Protein AF-A0A7J5Y3P5-F1 (afdb_monomer_lite)

Radius of gyration: 41.93 Å; chains: 1; bounding box: 99×68×99 Å

Secondary structure (DSSP, 8-state):
---------TT--TTS--EEEEEEE--S-STT-EEEEPPPBPS-SS------------TT-HHHHHIIIII-EEEEEEETTTTEEEEEEEE--GGGGT-SEEEEEEEEEETTEEEEEEEEEEEE-SS-TTSS------------PPP------------PPPP-----------------PPP------HHHHHHHHHHHHHHHHHHHHTT-PPPHHHHHHHHHHHHHHHHHHHHHHHHHHHHHTT---------PPP-

Sequence (259 aa):
MIPYSSSLPPGVLASDMDASVKFEFPFPSAEEAQRDKTGTVKSTSSPEFKETFKLNINRTHRGFKRVVQSKGIKFEIGLFKTDKVIGTAHLKLETLENHCDLREIIEVMDGRKATGGKLEVRVKIREPLSGVDLQPVTEKWLVLDPVSSLSPPERQKERAPSPRSKPRHEASSRSSQPNNSPPHYKLHSFSILSYDRERLERKIGEYRKAQRDPPADLVHQHKELTHRLQWQKAQLERGSSSLLTAGIPEKETHRMRGE

Organism: Dissostichus mawsoni (NCBI:txid36200)

InterPro domains:
  IPR000008 C2 domain [PF00168] (9-103)
  IPR000008 C2 domain [PS50004] (1-106)
  IPR035892 C2 domain superfamily [G3DSA:2.60.40.150] (6-126)
  IPR035892 C2 domain superfamily [SSF49562] (13-113)
  IPR039725 Coiled-coil and C2 domain-containing protein 1 [PTHR13076] (7-245)

Structure (mmCIF, N/CA/C/O backbone):
data_AF-A0A7J5Y3P5-F1
#
_entry.id   AF-A0A7J5Y3P5-F1
#
loop_
_atom_site.group_PDB
_atom_site.id
_atom_site.type_symbol
_atom_site.label_atom_id
_atom_site.label_alt_id
_atom_site.label_comp_id
_atom_site.label_asym_id
_atom_site.label_entity_id
_atom_site.label_seq_id
_atom_site.pdbx_PDB_ins_code
_atom_site.Cartn_x
_atom_site.Cartn_y
_atom_site.Cartn_z
_atom_site.occupancy
_atom_site.B_iso_or_equiv
_atom_site.auth_seq_id
_atom_site.auth_comp_id
_atom_site.auth_asym_id
_atom_site.auth_atom_id
_atom_site.pdbx_PDB_model_num
ATOM 1 N N . MET A 1 1 ? -22.759 -22.383 -28.014 1.00 36.41 1 MET A N 1
ATOM 2 C CA . MET A 1 1 ? -21.600 -21.956 -27.201 1.00 36.41 1 MET A CA 1
ATOM 3 C C . MET A 1 1 ? -20.511 -21.512 -28.157 1.00 36.41 1 MET A C 1
ATOM 5 O O . MET A 1 1 ? -20.003 -22.350 -28.886 1.00 36.41 1 MET A O 1
ATOM 9 N N . ILE A 1 2 ? -20.227 -20.213 -28.225 1.00 33.94 2 ILE A N 1
ATOM 10 C CA . ILE A 1 2 ? -19.125 -19.673 -29.030 1.00 33.94 2 ILE A CA 1
ATOM 11 C C . ILE A 1 2 ? -17.946 -19.494 -28.065 1.00 33.94 2 ILE A C 1
ATOM 13 O O . ILE A 1 2 ? -18.109 -18.764 -27.085 1.00 33.94 2 ILE A O 1
ATOM 17 N N . PRO A 1 3 ? -16.802 -20.172 -28.256 1.00 45.94 3 PRO A N 1
ATOM 18 C CA . PRO A 1 3 ? -15.629 -19.904 -27.442 1.00 45.94 3 PRO A CA 1
ATOM 19 C C . PRO A 1 3 ? -15.084 -18.524 -27.825 1.00 45.94 3 PRO A C 1
ATOM 21 O O . PRO A 1 3 ? -14.782 -18.267 -28.988 1.00 45.94 3 PRO A O 1
ATOM 24 N N . TYR A 1 4 ? -14.987 -17.627 -26.844 1.00 38.47 4 TYR A N 1
ATOM 25 C CA . TYR A 1 4 ? -14.282 -16.356 -26.979 1.00 38.47 4 TYR A CA 1
ATOM 26 C C . TYR A 1 4 ? -12.803 -16.647 -27.256 1.00 38.47 4 TYR A C 1
ATOM 28 O O . TYR A 1 4 ? -12.026 -16.905 -26.340 1.00 38.47 4 TYR A O 1
ATOM 36 N N . SER A 1 5 ? -12.407 -16.630 -28.527 1.00 47.34 5 SER A N 1
ATOM 37 C CA . SER A 1 5 ? -11.006 -16.553 -28.917 1.00 47.34 5 SER A CA 1
ATOM 38 C C . SER A 1 5 ? -10.528 -15.124 -28.665 1.00 47.34 5 SER A C 1
ATOM 40 O O . SER A 1 5 ? -10.823 -14.221 -29.450 1.00 47.34 5 SER A O 1
ATOM 42 N N . SER A 1 6 ? -9.808 -14.900 -27.567 1.00 45.91 6 SER A N 1
ATOM 43 C CA . SER A 1 6 ? -8.949 -13.728 -27.432 1.00 45.91 6 SER A CA 1
ATOM 44 C C . SER A 1 6 ? -7.868 -13.831 -28.509 1.00 45.91 6 SER A C 1
ATOM 46 O O . SER A 1 6 ? -6.930 -14.619 -28.413 1.00 45.91 6 SER A O 1
ATOM 48 N N . SER A 1 7 ? -8.045 -13.093 -29.602 1.00 42.62 7 SER A N 1
ATOM 49 C CA . SER A 1 7 ? -7.078 -13.044 -30.694 1.00 42.62 7 SER A CA 1
ATOM 50 C C . SER A 1 7 ? -5.770 -12.444 -30.179 1.00 42.62 7 SER A C 1
ATOM 52 O O . SER A 1 7 ? -5.696 -11.246 -29.897 1.00 42.62 7 SER A O 1
ATOM 54 N N . LEU A 1 8 ? -4.755 -13.294 -30.036 1.00 45.06 8 LEU A N 1
ATOM 55 C CA . LEU A 1 8 ? -3.371 -12.898 -29.800 1.00 45.06 8 LEU A CA 1
ATOM 56 C C . LEU A 1 8 ? -2.887 -12.004 -30.962 1.00 45.06 8 LEU A C 1
ATOM 58 O O . LEU A 1 8 ? -3.216 -12.292 -32.117 1.00 45.06 8 LEU A O 1
ATOM 62 N N . PRO A 1 9 ? -2.106 -10.941 -30.696 1.00 47.06 9 PRO A N 1
ATOM 63 C CA . PRO A 1 9 ? -1.474 -10.149 -31.747 1.00 47.06 9 PRO A CA 1
ATOM 64 C C . PRO A 1 9 ? -0.574 -11.030 -32.634 1.00 47.06 9 PRO A C 1
ATOM 66 O O . PRO A 1 9 ? 0.084 -11.936 -32.109 1.00 47.06 9 PRO A O 1
ATOM 69 N N . PRO A 1 10 ? -0.490 -10.776 -33.955 1.00 40.41 10 PRO A N 1
ATOM 70 C CA . PRO A 1 10 ? 0.384 -11.536 -34.846 1.00 40.41 10 PRO A CA 1
ATOM 71 C C . PRO A 1 10 ? 1.842 -11.447 -34.372 1.00 40.41 10 PRO A C 1
ATOM 73 O O . PRO A 1 10 ? 2.420 -10.363 -34.351 1.00 40.41 10 PRO A O 1
ATOM 76 N N . GLY A 1 11 ? 2.424 -12.583 -33.976 1.00 50.72 11 GLY A N 1
ATOM 77 C CA . GLY A 1 11 ? 3.824 -12.685 -33.541 1.00 50.72 11 GLY A CA 1
ATOM 78 C C . GLY A 1 11 ? 4.056 -12.956 -32.051 1.00 50.72 11 GLY A C 1
ATOM 79 O O . GLY A 1 11 ? 5.209 -13.107 -31.666 1.00 50.72 11 GLY A O 1
ATOM 80 N N . VAL A 1 12 ? 3.011 -13.061 -31.220 1.00 47.19 12 VAL A N 1
ATOM 81 C CA . VAL A 1 12 ? 3.144 -13.450 -29.802 1.00 47.19 12 VAL A CA 1
ATOM 82 C C . VAL A 1 12 ? 2.967 -14.962 -29.672 1.00 47.19 12 VAL A C 1
ATOM 84 O O . VAL A 1 12 ? 1.866 -15.484 -29.861 1.00 47.19 12 VAL A O 1
ATOM 87 N N . LEU A 1 13 ? 4.039 -15.691 -29.351 1.00 52.16 13 LEU A N 1
ATOM 88 C CA . LEU A 1 13 ? 3.929 -17.111 -29.016 1.00 52.16 13 LEU A CA 1
ATOM 89 C C . LEU A 1 13 ? 3.235 -17.244 -27.649 1.00 52.16 13 LEU A C 1
ATOM 91 O O . LEU A 1 13 ? 3.470 -16.436 -26.755 1.00 52.16 13 LEU A O 1
ATOM 95 N N . ALA A 1 14 ? 2.472 -18.320 -27.405 1.00 50.34 14 ALA A N 1
ATOM 96 C CA . ALA A 1 14 ? 1.904 -18.642 -26.072 1.00 50.34 14 ALA A CA 1
ATOM 97 C C . ALA A 1 14 ? 2.964 -18.727 -24.945 1.00 50.34 14 ALA A C 1
ATOM 99 O O . ALA A 1 14 ? 2.664 -18.795 -23.753 1.00 50.34 14 ALA A O 1
ATOM 100 N N . SER A 1 15 ? 4.221 -18.750 -25.373 1.00 51.47 15 SER A N 1
ATOM 101 C CA . SER A 1 15 ? 5.456 -18.882 -24.633 1.00 51.47 15 SER A CA 1
ATOM 102 C C . SER A 1 15 ? 6.122 -17.527 -24.307 1.00 51.47 15 SER A C 1
ATOM 104 O O . SER A 1 15 ? 7.041 -17.506 -23.494 1.00 51.47 15 SER A O 1
ATOM 106 N N . ASP A 1 16 ? 5.658 -16.427 -24.915 1.00 56.47 16 ASP A N 1
ATOM 107 C CA . ASP A 1 16 ? 6.082 -15.036 -24.661 1.00 56.47 16 ASP A CA 1
ATOM 108 C C . ASP A 1 16 ? 5.222 -14.351 -23.588 1.00 56.47 16 ASP A C 1
ATOM 110 O O . ASP A 1 16 ? 5.297 -13.144 -23.389 1.00 56.47 16 ASP A O 1
ATOM 114 N N . MET A 1 17 ? 4.379 -15.117 -22.896 1.00 64.00 17 MET A N 1
ATOM 115 C CA . MET A 1 17 ? 3.451 -14.623 -21.875 1.00 64.00 17 MET A CA 1
ATOM 116 C C . MET A 1 17 ? 3.854 -15.059 -20.461 1.00 64.00 17 MET A C 1
ATOM 118 O O . MET A 1 17 ? 3.025 -15.092 -19.554 1.00 64.00 17 MET A O 1
ATOM 122 N N . ASP A 1 18 ? 5.119 -15.442 -20.283 1.00 80.19 18 ASP A N 1
ATOM 123 C CA . ASP A 1 18 ? 5.677 -15.834 -18.991 1.00 80.19 18 ASP A CA 1
ATOM 124 C C . ASP A 1 18 ? 6.044 -14.577 -18.199 1.00 80.19 18 ASP A C 1
ATOM 126 O O . ASP A 1 18 ? 7.159 -14.063 -18.307 1.00 80.19 18 ASP A O 1
ATOM 130 N N . ALA A 1 19 ? 5.094 -14.067 -17.421 1.00 86.56 19 ALA A N 1
ATOM 131 C CA . ALA A 1 19 ? 5.229 -12.821 -16.685 1.00 86.56 19 ALA A CA 1
ATOM 132 C C . ALA A 1 19 ? 5.785 -13.046 -15.275 1.00 86.56 19 ALA A C 1
ATOM 134 O O . ALA A 1 19 ? 5.461 -14.020 -14.594 1.00 86.56 19 ALA A O 1
ATOM 135 N N . SER A 1 20 ? 6.594 -12.098 -14.815 1.00 90.38 20 SER A N 1
ATOM 136 C CA . SER A 1 20 ? 7.049 -11.998 -13.429 1.00 90.38 20 SER A CA 1
ATOM 137 C C . SER A 1 20 ? 7.124 -10.533 -13.017 1.00 90.38 20 SER A C 1
ATOM 139 O O . SER A 1 20 ? 7.381 -9.666 -13.855 1.00 90.38 20 SER A O 1
ATOM 141 N N . VAL A 1 21 ? 6.904 -10.257 -11.735 1.00 93.38 21 VAL A N 1
ATOM 142 C CA . VAL A 1 21 ? 6.992 -8.907 -11.178 1.00 93.38 21 VAL A CA 1
ATOM 143 C C . VAL A 1 21 ? 8.101 -8.883 -10.144 1.00 93.38 21 VAL A C 1
ATOM 145 O O . VAL A 1 21 ? 8.095 -9.649 -9.186 1.00 93.38 21 VAL A O 1
ATOM 148 N N . LYS A 1 22 ? 9.062 -7.989 -10.333 1.00 94.25 22 LYS A N 1
ATOM 149 C CA . LYS A 1 22 ? 10.071 -7.658 -9.333 1.00 94.25 22 LYS A CA 1
ATOM 150 C C . LYS A 1 22 ? 9.703 -6.326 -8.710 1.00 94.25 22 LYS A C 1
ATOM 152 O O . LYS A 1 22 ? 9.310 -5.417 -9.433 1.00 94.25 22 LYS A O 1
ATOM 157 N N . PHE A 1 23 ? 9.840 -6.185 -7.400 1.00 96.06 23 PHE A N 1
ATOM 158 C CA . PHE A 1 23 ? 9.695 -4.882 -6.760 1.00 96.06 23 PHE A CA 1
ATOM 159 C C . PHE A 1 23 ? 11.025 -4.386 -6.204 1.00 96.06 23 PHE A C 1
ATOM 161 O O . PHE A 1 23 ? 11.943 -5.155 -5.915 1.00 96.06 23 PHE A O 1
ATOM 168 N N . GLU A 1 24 ? 11.101 -3.075 -6.030 1.00 96.31 24 GLU A N 1
ATOM 169 C CA . GLU A 1 24 ? 12.184 -2.383 -5.359 1.00 96.31 24 GLU A CA 1
ATOM 170 C C . GLU A 1 24 ? 11.600 -1.378 -4.366 1.00 96.31 24 GLU A C 1
ATOM 172 O O . GLU A 1 24 ? 10.941 -0.401 -4.735 1.00 96.31 24 GLU A O 1
ATOM 177 N N . PHE A 1 25 ? 11.847 -1.638 -3.084 1.00 96.56 25 PHE A N 1
ATOM 178 C CA . PHE A 1 25 ? 11.450 -0.795 -1.971 1.00 96.56 25 PHE A CA 1
ATOM 179 C C . PHE A 1 25 ? 12.686 -0.064 -1.417 1.00 96.56 25 PHE A C 1
ATOM 181 O O . PHE A 1 25 ? 13.527 -0.696 -0.772 1.00 96.56 25 PHE A O 1
ATOM 188 N N . PRO A 1 26 ? 12.838 1.254 -1.662 1.00 93.62 26 PRO A N 1
ATOM 189 C CA . PRO A 1 26 ? 14.082 1.996 -1.425 1.00 93.62 26 PRO A CA 1
ATOM 190 C C . PRO A 1 26 ? 14.284 2.383 0.053 1.00 93.62 26 PRO A C 1
ATOM 192 O O . PRO A 1 26 ? 14.375 3.565 0.402 1.00 93.62 26 PRO A O 1
ATOM 195 N N . PHE A 1 27 ? 14.320 1.379 0.929 1.00 93.81 27 PHE A N 1
ATOM 196 C CA . PHE A 1 27 ? 14.540 1.496 2.366 1.00 93.81 27 PHE A CA 1
ATOM 197 C C . PHE A 1 27 ? 15.375 0.307 2.886 1.00 93.81 27 PHE A C 1
ATOM 199 O O . PHE A 1 27 ? 15.030 -0.832 2.555 1.00 93.81 27 PHE A O 1
ATOM 206 N N . PRO A 1 28 ? 16.376 0.534 3.770 1.00 88.12 28 PRO A N 1
ATOM 207 C CA . PRO A 1 28 ? 16.691 1.779 4.501 1.00 88.12 28 PRO A CA 1
ATOM 208 C C . PRO A 1 28 ? 17.367 2.891 3.683 1.00 88.12 28 PRO A C 1
ATOM 210 O O . PRO A 1 28 ? 17.219 4.069 4.029 1.00 88.12 28 PRO A O 1
ATOM 213 N N . SER A 1 29 ? 18.016 2.543 2.572 1.00 89.25 29 SER A N 1
ATOM 214 C CA . SER A 1 29 ? 18.608 3.463 1.594 1.00 89.25 29 SER A CA 1
ATOM 215 C C . SER A 1 29 ? 18.275 3.014 0.158 1.00 89.25 29 SER A C 1
ATOM 217 O O . SER A 1 29 ? 17.558 2.034 -0.037 1.00 89.25 29 SER A O 1
ATOM 219 N N . ALA A 1 30 ? 18.736 3.751 -0.859 1.00 86.00 30 ALA A N 1
ATOM 220 C CA . ALA A 1 30 ? 18.566 3.330 -2.257 1.00 86.00 30 ALA A CA 1
ATOM 221 C C . ALA A 1 30 ? 19.516 2.181 -2.645 1.00 86.00 30 ALA A C 1
ATOM 223 O O . ALA A 1 30 ? 19.180 1.377 -3.507 1.00 86.00 30 ALA A O 1
ATOM 224 N N . GLU A 1 31 ? 20.685 2.105 -2.007 1.00 90.00 31 GLU A N 1
ATOM 225 C CA . GLU A 1 31 ? 21.686 1.058 -2.243 1.00 90.00 31 GLU A CA 1
ATOM 226 C C . GLU A 1 31 ? 21.303 -0.238 -1.521 1.00 90.00 31 GLU A C 1
ATOM 228 O O . GLU A 1 31 ? 21.430 -1.326 -2.074 1.00 90.00 31 GLU A O 1
ATOM 233 N N . GLU A 1 32 ? 20.731 -0.110 -0.323 1.00 90.88 32 GLU A N 1
ATOM 234 C CA . GLU A 1 32 ? 20.223 -1.214 0.498 1.00 90.88 32 GLU A CA 1
ATOM 235 C C . GLU A 1 32 ? 18.714 -1.423 0.290 1.00 90.88 32 GLU A C 1
ATOM 237 O O . GLU A 1 32 ? 17.983 -1.782 1.214 1.00 90.88 32 GLU A O 1
ATOM 242 N N . ALA A 1 33 ? 18.215 -1.141 -0.915 1.00 94.19 33 ALA A N 1
ATOM 243 C CA . ALA A 1 33 ? 16.805 -1.308 -1.232 1.00 94.19 33 ALA A CA 1
ATOM 244 C C . ALA A 1 33 ? 16.384 -2.780 -1.095 1.00 94.19 33 ALA A C 1
ATOM 246 O O . ALA A 1 33 ? 17.045 -3.687 -1.605 1.00 94.19 33 ALA A O 1
ATOM 247 N N . GLN A 1 34 ? 15.237 -3.016 -0.460 1.00 95.88 34 GLN A N 1
ATOM 248 C CA . GLN A 1 34 ? 14.643 -4.346 -0.378 1.00 95.88 34 GLN A CA 1
ATOM 249 C C . GLN A 1 34 ? 14.038 -4.711 -1.730 1.00 95.88 34 GLN A C 1
ATOM 251 O O . GLN A 1 34 ? 13.206 -3.976 -2.269 1.00 95.88 34 GLN A O 1
ATOM 256 N N . ARG A 1 35 ? 14.468 -5.842 -2.283 1.00 95.38 35 ARG A N 1
ATOM 257 C CA . ARG A 1 35 ? 14.059 -6.323 -3.601 1.00 95.38 35 ARG A CA 1
ATOM 258 C C . ARG A 1 35 ? 13.678 -7.783 -3.492 1.00 95.38 35 ARG A C 1
ATOM 260 O O . ARG A 1 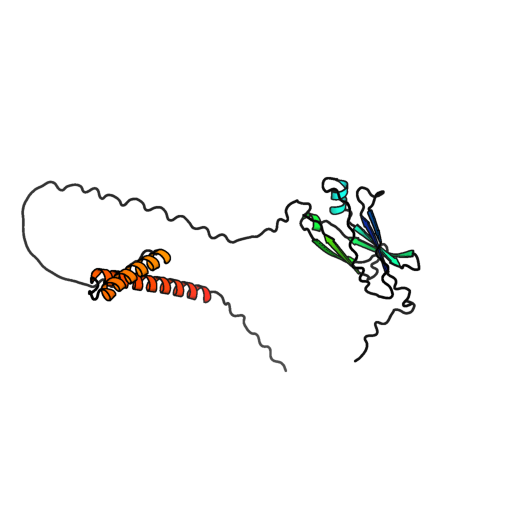35 ? 14.416 -8.562 -2.899 1.00 95.38 35 ARG A O 1
ATOM 267 N N . ASP A 1 36 ? 12.571 -8.137 -4.115 1.00 94.56 36 ASP A N 1
ATOM 268 C CA . ASP A 1 36 ? 12.170 -9.525 -4.294 1.00 94.56 36 ASP A CA 1
ATOM 269 C C . ASP A 1 36 ? 11.399 -9.661 -5.611 1.00 94.56 36 ASP A C 1
ATOM 271 O O . ASP A 1 36 ? 11.055 -8.659 -6.257 1.00 94.56 36 ASP A O 1
ATOM 275 N N . LYS A 1 37 ? 11.176 -10.897 -6.045 1.00 92.31 37 LYS A N 1
ATOM 276 C CA . LYS A 1 37 ? 10.564 -11.217 -7.331 1.00 92.31 37 LYS A CA 1
ATOM 277 C C . LYS A 1 37 ? 9.511 -12.296 -7.153 1.00 92.31 37 LYS A C 1
ATOM 279 O O . LYS A 1 37 ? 9.752 -13.296 -6.488 1.00 92.31 37 LYS A O 1
ATOM 284 N N . THR A 1 38 ? 8.378 -12.118 -7.823 1.00 92.75 38 THR A N 1
ATOM 285 C CA . THR A 1 38 ? 7.347 -13.146 -7.862 1.00 92.75 38 THR A CA 1
ATOM 286 C C . THR A 1 38 ? 7.790 -14.380 -8.639 1.00 92.75 38 THR A C 1
ATOM 288 O O . THR A 1 38 ? 8.603 -14.319 -9.570 1.00 92.75 38 THR A O 1
ATOM 291 N N . GLY A 1 39 ? 7.141 -15.499 -8.351 1.00 87.69 39 GLY A N 1
ATOM 292 C CA . GLY A 1 39 ? 7.040 -16.631 -9.248 1.00 87.69 39 GLY A CA 1
ATOM 293 C C . GLY A 1 39 ? 6.599 -16.206 -10.650 1.00 87.69 39 GLY A C 1
ATOM 294 O O . GLY A 1 39 ? 5.961 -15.169 -10.871 1.00 87.69 39 GLY A O 1
ATOM 295 N N . THR A 1 40 ? 6.994 -17.015 -11.628 1.00 86.38 40 THR A N 1
ATOM 296 C CA . THR A 1 40 ? 6.646 -16.786 -13.031 1.00 86.38 40 THR A CA 1
ATOM 297 C C . THR A 1 40 ? 5.300 -17.427 -13.328 1.00 86.38 40 THR A C 1
ATOM 299 O O . THR A 1 40 ? 5.143 -18.637 -13.161 1.00 86.38 40 THR A O 1
ATOM 302 N N . VAL A 1 41 ? 4.350 -16.628 -13.807 1.00 85.31 41 VAL A N 1
ATOM 303 C CA . VAL A 1 41 ? 3.046 -17.110 -14.269 1.00 85.31 41 VAL A CA 1
ATOM 304 C C . VAL A 1 41 ? 3.095 -17.221 -15.786 1.00 85.31 41 VAL A C 1
ATOM 306 O O . VAL A 1 41 ? 3.440 -16.259 -16.467 1.00 85.31 41 VAL A O 1
ATOM 309 N N . LYS A 1 42 ? 2.788 -18.408 -16.309 1.00 82.44 42 LYS A N 1
ATOM 310 C CA . LYS A 1 42 ? 2.961 -18.740 -17.727 1.00 82.44 42 LYS A CA 1
ATOM 311 C C . LYS A 1 42 ? 1.677 -18.577 -18.527 1.00 82.44 42 LYS A C 1
ATOM 313 O O . LYS A 1 42 ? 0.588 -18.796 -17.999 1.00 82.44 42 LYS A O 1
ATOM 318 N N . SER A 1 43 ? 1.830 -18.274 -19.815 1.00 75.56 43 SER A N 1
ATOM 319 C CA . SER A 1 43 ? 0.768 -18.397 -20.828 1.00 75.56 43 SER A CA 1
ATOM 320 C C . SER A 1 43 ? -0.542 -17.648 -20.516 1.00 75.56 43 SER A C 1
ATOM 322 O O . SER A 1 43 ? -1.622 -18.145 -20.829 1.00 75.56 43 SER A O 1
ATOM 324 N N . THR A 1 44 ? -0.474 -16.452 -19.915 1.00 78.19 44 THR A N 1
ATOM 325 C CA . THR A 1 44 ? -1.665 -15.631 -19.618 1.00 78.19 44 THR A CA 1
ATOM 326 C C . THR A 1 44 ? -1.426 -14.137 -19.833 1.00 78.19 44 THR A C 1
ATOM 328 O O . THR A 1 44 ? -0.361 -13.611 -19.520 1.00 78.19 44 THR A O 1
ATOM 331 N N . SER A 1 45 ? -2.438 -13.432 -20.351 1.00 73.12 45 SER A N 1
ATOM 332 C CA . SER A 1 45 ? -2.444 -11.963 -20.483 1.00 73.12 45 SER A CA 1
ATOM 333 C C . SER A 1 45 ? -2.774 -11.248 -19.173 1.00 73.12 45 SER A C 1
ATOM 335 O O . SER A 1 45 ? -2.598 -10.037 -19.067 1.00 73.12 45 SER A O 1
ATOM 337 N N . SER A 1 46 ? -3.291 -11.981 -18.189 1.00 81.19 46 SER A N 1
ATOM 338 C CA . SER A 1 46 ? -3.733 -11.455 -16.897 1.00 81.19 46 SER A CA 1
ATOM 339 C C . SER A 1 46 ? -3.172 -12.344 -15.785 1.00 81.19 46 SER A C 1
ATOM 341 O O . SER A 1 46 ? -3.896 -13.171 -15.230 1.00 81.19 46 SER A O 1
ATOM 343 N N . PRO A 1 47 ? -1.857 -12.261 -15.516 1.00 85.31 47 PRO A N 1
ATOM 344 C CA . PRO A 1 47 ? -1.204 -13.101 -14.523 1.00 85.31 47 PRO A CA 1
ATOM 345 C C . PRO A 1 47 ? -1.648 -12.739 -13.102 1.00 85.31 47 PRO A C 1
ATOM 347 O O . PRO A 1 47 ? -1.565 -11.586 -12.682 1.00 85.31 47 PRO A O 1
ATOM 350 N N . GLU A 1 48 ? -2.071 -13.745 -12.338 1.00 88.94 48 GLU A N 1
ATOM 351 C CA . GLU A 1 48 ? -2.371 -13.616 -10.911 1.00 88.94 48 GLU A CA 1
ATOM 352 C C . GLU A 1 48 ? -1.222 -14.203 -10.086 1.00 88.94 48 GLU A C 1
ATOM 354 O O . GLU A 1 48 ? -1.098 -15.418 -9.960 1.00 88.94 48 GLU A O 1
ATOM 359 N N . PHE A 1 49 ? -0.385 -13.345 -9.502 1.00 88.81 49 PHE A N 1
ATOM 360 C CA . PHE A 1 49 ? 0.776 -13.794 -8.723 1.00 88.81 49 PHE A CA 1
ATOM 361 C C . PHE A 1 49 ? 0.398 -14.271 -7.314 1.00 88.81 49 PHE A C 1
ATOM 363 O O . PHE A 1 49 ? 0.943 -15.256 -6.835 1.00 88.81 49 PHE A O 1
ATOM 370 N N . LYS A 1 50 ? -0.545 -13.585 -6.645 1.00 88.38 50 LYS A N 1
ATOM 371 C CA . LYS A 1 50 ? -1.026 -13.886 -5.273 1.00 88.38 50 LYS A CA 1
ATOM 372 C C . LYS A 1 50 ? 0.079 -14.055 -4.215 1.00 88.38 50 LYS A C 1
ATOM 374 O O . LYS A 1 50 ? -0.154 -14.639 -3.159 1.00 88.38 50 LYS A O 1
ATOM 379 N N . GLU A 1 51 ? 1.259 -13.500 -4.463 1.00 91.50 51 GLU A N 1
ATOM 380 C CA . GLU A 1 51 ? 2.380 -13.536 -3.530 1.00 91.50 51 GLU A CA 1
ATOM 381 C C . GLU A 1 51 ? 2.344 -12.371 -2.547 1.00 91.50 51 GLU A C 1
ATOM 383 O O . GLU A 1 51 ? 1.836 -11.288 -2.835 1.00 91.50 51 GLU A O 1
ATOM 388 N N . THR A 1 52 ? 2.866 -12.612 -1.346 1.00 94.00 52 THR A N 1
ATOM 389 C CA . THR A 1 52 ? 2.923 -11.623 -0.269 1.00 94.00 52 THR A CA 1
ATOM 390 C C . THR A 1 52 ? 4.344 -11.533 0.254 1.00 94.00 52 THR A C 1
ATOM 392 O O . THR A 1 52 ? 4.887 -12.514 0.756 1.00 94.00 52 THR A O 1
ATOM 395 N N . PHE A 1 53 ? 4.906 -10.330 0.209 1.00 94.94 53 PHE A N 1
ATOM 396 C CA . PHE A 1 53 ? 6.244 -10.038 0.708 1.00 94.94 53 PHE A CA 1
ATOM 397 C C . PHE A 1 53 ? 6.152 -9.224 1.995 1.00 94.94 53 PHE A C 1
ATOM 399 O O . PHE A 1 53 ? 5.351 -8.292 2.102 1.00 94.94 53 PHE A O 1
ATOM 406 N N . LYS A 1 54 ? 6.966 -9.578 2.991 1.00 95.62 54 LYS A N 1
ATOM 407 C CA . LYS A 1 54 ? 7.071 -8.826 4.245 1.00 95.62 54 LYS A CA 1
ATOM 408 C C . LYS A 1 54 ? 8.296 -7.929 4.172 1.00 95.62 54 LYS A C 1
ATOM 410 O O . LYS A 1 54 ? 9.411 -8.429 4.124 1.00 95.62 54 LYS A O 1
ATOM 415 N N . LEU A 1 55 ? 8.066 -6.620 4.173 1.00 94.19 55 LEU A N 1
ATOM 416 C CA . LEU A 1 55 ? 9.128 -5.621 4.138 1.00 94.19 55 LEU A CA 1
ATOM 417 C C . LEU A 1 55 ? 9.487 -5.175 5.552 1.00 94.19 55 LEU A C 1
ATOM 419 O O . LEU A 1 55 ? 8.615 -4.916 6.386 1.00 94.19 55 LEU A O 1
ATOM 423 N N . ASN A 1 56 ? 10.780 -5.036 5.803 1.00 93.31 56 ASN A N 1
ATOM 424 C CA . ASN A 1 56 ? 11.312 -4.518 7.049 1.00 93.31 56 ASN A CA 1
ATOM 425 C C . ASN A 1 56 ? 11.286 -2.989 6.999 1.00 93.31 56 ASN A C 1
ATOM 427 O O . ASN A 1 56 ? 11.875 -2.373 6.113 1.00 93.31 56 ASN A O 1
ATOM 431 N N . ILE A 1 57 ? 10.617 -2.358 7.961 1.00 94.19 57 ILE A N 1
ATOM 432 C CA . ILE A 1 57 ? 10.483 -0.899 8.026 1.00 94.19 57 ILE A CA 1
ATOM 433 C C . ILE A 1 57 ? 10.911 -0.370 9.391 1.00 94.19 57 ILE A C 1
ATOM 435 O O . ILE A 1 57 ? 10.807 -1.062 10.402 1.00 94.19 57 ILE A O 1
ATOM 439 N N . ASN A 1 58 ? 11.325 0.895 9.429 1.00 92.44 58 ASN A N 1
ATOM 440 C CA . ASN A 1 58 ? 11.455 1.650 10.669 1.00 92.44 58 ASN A CA 1
ATOM 441 C C . ASN A 1 58 ? 10.674 2.966 10.552 1.00 92.44 58 ASN A C 1
ATOM 443 O O . ASN A 1 58 ? 11.087 3.881 9.840 1.00 92.44 58 ASN A O 1
ATOM 447 N N . ARG A 1 59 ? 9.555 3.063 11.282 1.00 90.75 59 ARG A N 1
ATOM 448 C CA . ARG A 1 59 ? 8.628 4.208 11.247 1.00 90.75 59 ARG A CA 1
ATOM 449 C C . ARG A 1 59 ? 9.263 5.526 11.703 1.00 90.75 59 ARG A C 1
ATOM 451 O O . ARG A 1 59 ? 8.846 6.593 11.254 1.00 90.75 59 ARG A O 1
ATOM 458 N N . THR A 1 60 ? 10.267 5.473 12.578 1.00 89.19 60 THR A N 1
ATOM 459 C CA . THR A 1 60 ? 10.952 6.679 13.070 1.00 89.19 60 THR A CA 1
ATOM 460 C C . THR A 1 60 ? 12.024 7.165 12.095 1.00 89.19 60 THR A C 1
ATOM 462 O O . THR A 1 60 ? 12.402 8.337 12.125 1.00 89.19 60 THR A O 1
ATOM 465 N N . HIS A 1 61 ? 12.476 6.303 11.178 1.00 92.69 61 HIS A N 1
ATOM 466 C CA . HIS A 1 61 ? 13.540 6.628 10.241 1.00 92.69 61 HIS A CA 1
ATOM 467 C C . HIS A 1 61 ? 13.058 7.598 9.154 1.00 92.69 61 HIS A C 1
ATOM 469 O O . HIS A 1 61 ? 12.102 7.335 8.419 1.00 92.69 61 HIS A O 1
ATOM 475 N N . ARG A 1 62 ? 13.779 8.713 8.980 1.00 90.69 62 ARG A N 1
ATOM 476 C CA . ARG A 1 62 ? 13.464 9.729 7.959 1.00 90.69 62 ARG A CA 1
ATOM 477 C C . ARG A 1 62 ? 13.465 9.155 6.540 1.00 90.69 62 ARG A C 1
ATOM 479 O O . ARG A 1 62 ? 12.701 9.619 5.698 1.00 90.69 62 ARG A O 1
ATOM 486 N N . GLY A 1 63 ? 14.302 8.149 6.276 1.00 91.44 63 GLY A N 1
ATOM 487 C CA . GLY A 1 63 ? 14.319 7.444 4.994 1.00 91.44 63 GLY A CA 1
ATOM 488 C C . GLY A 1 63 ? 12.969 6.805 4.676 1.00 91.44 63 GLY A C 1
ATOM 489 O O . GLY A 1 63 ? 12.452 7.029 3.591 1.00 91.44 63 GLY A O 1
ATOM 490 N N . PHE A 1 64 ? 12.348 6.122 5.644 1.00 93.94 64 PHE A N 1
ATOM 491 C CA . PHE A 1 64 ? 11.038 5.495 5.450 1.00 93.94 64 PHE A CA 1
ATOM 492 C C . PHE A 1 64 ? 9.949 6.536 5.176 1.00 93.94 64 PHE A C 1
ATOM 494 O O . PHE A 1 64 ? 9.198 6.392 4.217 1.00 93.94 64 PHE A O 1
ATOM 501 N N . LYS A 1 65 ? 9.932 7.642 5.937 1.00 91.69 65 LYS A N 1
ATOM 502 C CA . LYS A 1 65 ? 8.999 8.758 5.692 1.00 91.69 65 LYS A CA 1
ATOM 503 C C . LYS A 1 65 ? 9.112 9.308 4.266 1.00 91.69 65 LYS A C 1
ATOM 505 O O . LYS A 1 65 ? 8.100 9.544 3.623 1.00 91.69 65 LYS A O 1
ATOM 510 N N . ARG A 1 66 ? 10.333 9.442 3.729 1.00 92.31 66 ARG A N 1
ATOM 511 C CA . ARG A 1 66 ? 10.543 9.846 2.325 1.00 92.31 66 ARG A CA 1
ATOM 512 C C . ARG A 1 66 ? 10.026 8.811 1.329 1.00 92.31 66 ARG A C 1
ATOM 514 O O . ARG A 1 66 ? 9.518 9.194 0.280 1.00 92.31 66 ARG A O 1
ATOM 521 N N . VAL A 1 67 ? 10.160 7.517 1.629 1.00 94.56 67 VAL A N 1
ATOM 522 C CA . VAL A 1 67 ? 9.589 6.478 0.763 1.00 94.56 67 VAL A CA 1
ATOM 523 C C . VAL A 1 67 ? 8.075 6.601 0.699 1.00 94.56 67 VAL A C 1
ATOM 525 O O . VAL A 1 67 ? 7.516 6.526 -0.385 1.00 94.56 67 VAL A O 1
ATOM 528 N N . VAL A 1 68 ? 7.432 6.872 1.829 1.00 93.56 68 VAL A N 1
ATOM 529 C CA . VAL A 1 68 ? 5.979 7.047 1.903 1.00 93.56 68 VAL A CA 1
ATOM 530 C C . VAL A 1 68 ? 5.519 8.300 1.151 1.00 93.56 68 VAL A C 1
ATOM 532 O O . VAL A 1 68 ? 4.591 8.230 0.352 1.00 93.56 68 VAL A O 1
ATOM 535 N N . GLN A 1 69 ? 6.199 9.425 1.379 1.00 91.88 69 GLN A N 1
ATOM 536 C CA . GLN A 1 69 ? 5.756 10.751 0.935 1.00 91.88 69 GLN A CA 1
ATOM 537 C C . GLN A 1 69 ? 6.097 11.095 -0.511 1.00 91.88 69 GLN A C 1
ATOM 539 O O . GLN A 1 69 ? 5.410 11.909 -1.118 1.00 91.88 69 GLN A O 1
ATOM 544 N N . SER A 1 70 ? 7.202 10.573 -1.047 1.00 89.06 70 SER A N 1
ATOM 545 C CA . SER A 1 70 ? 7.693 11.045 -2.347 1.00 89.06 70 SER A CA 1
ATOM 546 C C . SER A 1 70 ? 8.300 9.989 -3.247 1.00 89.06 70 SER A C 1
ATOM 548 O O . SER A 1 70 ? 8.257 10.174 -4.461 1.00 89.06 70 SER A O 1
ATOM 550 N N . LYS A 1 71 ? 8.873 8.908 -2.701 1.00 91.19 71 LYS A N 1
ATOM 551 C CA . LYS A 1 71 ? 9.417 7.844 -3.554 1.00 91.19 71 LYS A CA 1
ATOM 552 C C . LYS A 1 71 ? 8.322 6.874 -3.960 1.00 91.19 71 LYS A C 1
ATOM 554 O O . LYS A 1 71 ? 7.857 6.997 -5.073 1.00 91.19 71 LYS A O 1
ATOM 559 N N . GLY A 1 72 ? 7.879 5.993 -3.070 1.00 94.75 72 GLY A N 1
ATOM 560 C CA . GLY A 1 72 ? 6.979 4.886 -3.387 1.00 94.75 72 GLY A CA 1
ATOM 561 C C . GLY A 1 72 ? 7.712 3.557 -3.595 1.00 94.75 72 GLY A C 1
ATOM 562 O O . GLY A 1 72 ? 8.876 3.410 -3.209 1.00 94.75 72 GLY A O 1
ATOM 563 N N . ILE A 1 73 ? 7.014 2.582 -4.183 1.00 96.56 73 ILE A N 1
ATOM 564 C CA . ILE A 1 73 ? 7.550 1.259 -4.548 1.00 96.56 73 ILE A CA 1
ATOM 565 C C . ILE A 1 73 ? 7.589 1.133 -6.065 1.00 96.56 73 ILE A C 1
ATOM 567 O O . ILE A 1 73 ? 6.558 1.274 -6.729 1.00 96.56 73 ILE A O 1
ATOM 571 N N . LYS A 1 74 ? 8.766 0.830 -6.614 1.00 96.06 74 LYS A N 1
ATOM 572 C CA . LYS A 1 74 ? 8.924 0.569 -8.045 1.00 96.06 74 LYS A CA 1
ATOM 573 C C . LYS A 1 74 ? 8.687 -0.911 -8.325 1.00 96.06 74 LYS A C 1
ATOM 575 O O . LYS A 1 74 ? 9.202 -1.763 -7.609 1.00 96.06 74 LYS A O 1
ATOM 580 N N . PHE A 1 75 ? 7.962 -1.205 -9.394 1.00 96.19 75 PHE A N 1
ATOM 581 C CA . PHE A 1 75 ? 7.745 -2.546 -9.916 1.00 96.19 75 PHE A CA 1
ATOM 582 C C . PHE A 1 75 ? 8.317 -2.645 -11.324 1.00 96.19 75 PHE A C 1
ATOM 584 O O . PHE A 1 75 ? 8.126 -1.747 -12.142 1.00 96.19 75 PHE A O 1
ATOM 591 N N . GLU A 1 76 ? 8.999 -3.742 -11.612 1.00 94.25 76 GLU A N 1
ATOM 592 C CA . GLU A 1 76 ? 9.524 -4.094 -12.924 1.00 94.25 76 GLU A CA 1
ATOM 593 C C . GLU A 1 76 ? 8.820 -5.364 -13.385 1.00 94.25 76 GLU A C 1
ATOM 595 O O . GLU A 1 76 ? 8.882 -6.407 -12.731 1.00 94.25 76 GLU A O 1
ATOM 600 N N . ILE A 1 77 ? 8.111 -5.258 -14.503 1.00 91.75 77 ILE A N 1
ATOM 601 C CA . ILE A 1 77 ? 7.371 -6.354 -15.108 1.00 91.75 77 ILE A CA 1
ATOM 602 C C . ILE A 1 77 ? 8.291 -6.946 -16.171 1.00 91.75 77 ILE A C 1
ATOM 604 O O . ILE A 1 77 ? 8.642 -6.260 -17.131 1.00 91.75 77 ILE A O 1
ATOM 608 N N . GLY A 1 78 ? 8.709 -8.197 -15.993 1.00 87.19 78 GLY A N 1
ATOM 609 C CA . GLY A 1 78 ? 9.663 -8.867 -16.875 1.00 87.19 78 GLY A CA 1
ATOM 610 C C . GLY A 1 78 ? 9.130 -10.166 -17.465 1.00 87.19 78 GLY A C 1
ATOM 611 O O . GLY A 1 78 ? 8.298 -10.841 -16.851 1.00 87.19 78 GLY A O 1
ATOM 612 N N . LEU A 1 79 ? 9.664 -10.530 -18.635 1.00 78.31 79 LEU A N 1
ATOM 613 C CA . LEU A 1 79 ? 9.455 -11.839 -19.261 1.00 78.31 79 LEU A CA 1
ATOM 614 C C . LEU A 1 79 ? 10.583 -12.792 -18.892 1.00 78.31 79 LEU A C 1
ATOM 616 O O . LEU A 1 79 ? 11.757 -12.484 -19.101 1.00 78.31 79 LEU A O 1
ATOM 620 N N . PHE A 1 80 ? 10.226 -13.973 -18.386 1.00 67.19 80 PHE A N 1
ATOM 621 C CA . PHE A 1 80 ? 11.196 -14.941 -17.864 1.00 67.19 80 PHE A CA 1
ATOM 622 C C . PHE A 1 80 ? 12.224 -15.412 -18.907 1.00 67.19 80 PHE A C 1
ATOM 624 O O . PHE A 1 80 ? 13.365 -15.687 -18.557 1.00 67.19 80 PHE A O 1
ATOM 631 N N . LYS A 1 81 ? 11.850 -15.487 -20.191 1.00 64.31 81 LYS A N 1
ATOM 632 C CA . LYS A 1 81 ? 12.711 -16.064 -21.240 1.00 64.31 81 LYS A CA 1
ATOM 633 C C . LYS A 1 81 ? 13.767 -15.118 -21.792 1.00 64.31 81 LYS A C 1
ATOM 635 O O . LYS A 1 81 ? 14.806 -15.580 -22.248 1.00 64.31 81 LYS A O 1
ATOM 640 N N . THR A 1 82 ? 13.497 -13.818 -21.783 1.00 61.88 82 THR A N 1
ATOM 641 C CA . THR A 1 82 ? 14.383 -12.813 -22.385 1.00 61.88 82 THR A CA 1
ATOM 642 C C . THR A 1 82 ? 15.117 -11.974 -21.344 1.00 61.88 82 THR A C 1
ATOM 644 O O . THR A 1 82 ? 15.832 -11.057 -21.731 1.00 61.88 82 THR A O 1
ATOM 647 N N . ASP A 1 83 ? 14.878 -12.229 -20.048 1.00 65.12 83 ASP A N 1
ATOM 648 C CA . ASP A 1 83 ? 15.291 -11.390 -18.905 1.00 65.12 83 ASP A CA 1
ATOM 649 C C . ASP A 1 83 ? 15.043 -9.887 -19.143 1.00 65.12 83 ASP A C 1
ATOM 651 O O . ASP A 1 83 ? 15.734 -8.997 -18.651 1.00 65.12 83 ASP A O 1
ATOM 655 N N . LYS A 1 84 ? 14.039 -9.600 -19.978 1.00 78.31 84 LYS A N 1
ATOM 656 C CA . LYS A 1 84 ? 13.761 -8.263 -20.483 1.00 78.31 84 LYS A CA 1
ATOM 657 C C . LYS A 1 84 ? 12.620 -7.686 -19.673 1.00 78.31 84 LYS A C 1
ATOM 659 O O . LYS A 1 84 ? 11.536 -8.271 -19.614 1.00 78.31 84 LYS A O 1
ATOM 664 N N . VAL A 1 85 ? 12.864 -6.516 -19.097 1.00 86.50 85 VAL A N 1
ATOM 665 C CA . VAL A 1 85 ? 11.818 -5.686 -18.505 1.00 86.50 85 VAL A CA 1
ATOM 666 C C . VAL A 1 85 ? 10.924 -5.184 -19.641 1.00 86.50 85 VAL A C 1
ATOM 668 O O . VAL A 1 85 ? 11.388 -4.503 -20.553 1.00 86.50 85 VAL A O 1
ATOM 671 N N . ILE A 1 86 ? 9.651 -5.574 -19.607 1.00 86.75 86 ILE A N 1
ATOM 672 C CA . ILE A 1 86 ? 8.606 -5.099 -20.523 1.00 86.75 86 ILE A CA 1
ATOM 673 C C . ILE A 1 86 ? 8.209 -3.672 -20.157 1.00 86.75 86 ILE A C 1
ATOM 675 O O . ILE A 1 86 ? 7.925 -2.851 -21.022 1.00 86.75 86 ILE A O 1
ATOM 679 N N . GLY A 1 87 ? 8.154 -3.390 -18.860 1.00 92.31 87 GLY A N 1
ATOM 680 C CA . GLY A 1 87 ? 7.737 -2.098 -18.365 1.00 92.31 87 GLY A CA 1
ATOM 681 C C . GLY A 1 87 ? 7.885 -1.993 -16.861 1.00 92.31 87 GLY A C 1
ATOM 682 O O . GLY A 1 87 ? 8.237 -2.941 -16.159 1.00 92.31 87 GLY A O 1
ATOM 683 N N . THR A 1 88 ? 7.609 -0.798 -16.374 1.00 95.25 88 THR A N 1
ATOM 684 C CA . THR A 1 88 ? 7.750 -0.423 -14.977 1.00 95.25 88 THR A CA 1
ATOM 685 C C . THR A 1 88 ? 6.488 0.249 -14.486 1.00 95.25 88 THR A C 1
ATOM 687 O O . THR A 1 88 ? 5.863 1.009 -15.219 1.00 95.25 88 THR A O 1
ATOM 690 N N . ALA A 1 89 ? 6.117 -0.011 -13.245 1.00 96.31 89 ALA A N 1
ATOM 691 C CA . ALA A 1 89 ? 5.004 0.656 -12.596 1.00 96.31 89 ALA A CA 1
ATOM 692 C C . ALA A 1 89 ? 5.475 1.246 -11.268 1.00 96.31 89 ALA A C 1
ATOM 694 O O . ALA A 1 89 ? 6.406 0.733 -10.646 1.00 96.31 89 ALA A O 1
ATOM 695 N N . HIS A 1 90 ? 4.860 2.345 -10.844 1.00 96.31 90 HIS A N 1
ATOM 696 C CA . HIS A 1 90 ? 5.256 3.041 -9.628 1.00 96.31 90 HIS A CA 1
ATOM 697 C C . HIS A 1 90 ? 4.045 3.251 -8.726 1.00 96.31 90 HIS A C 1
ATOM 699 O O . HIS A 1 90 ? 3.093 3.915 -9.123 1.00 96.31 90 HIS A O 1
ATOM 705 N N . LEU A 1 91 ? 4.093 2.691 -7.517 1.00 96.81 91 LEU A N 1
ATOM 706 C CA . LEU A 1 91 ? 3.052 2.852 -6.509 1.00 96.81 91 LEU A CA 1
ATOM 707 C C . LEU A 1 91 ? 3.445 3.927 -5.497 1.00 96.81 91 LEU A C 1
ATOM 709 O O . LEU A 1 91 ? 4.474 3.794 -4.828 1.00 96.81 91 LEU A O 1
ATOM 713 N N . LYS A 1 92 ? 2.607 4.951 -5.338 1.00 96.00 92 LYS A N 1
ATOM 714 C CA . LYS A 1 92 ? 2.741 5.931 -4.254 1.00 96.00 92 LYS A CA 1
ATOM 715 C C . LYS A 1 92 ? 2.181 5.357 -2.959 1.00 96.00 92 LYS A C 1
ATOM 717 O O . LYS A 1 92 ? 1.243 4.576 -2.977 1.00 96.00 92 LYS A O 1
ATOM 722 N N . LEU A 1 93 ? 2.757 5.747 -1.827 1.00 95.62 93 LEU A N 1
ATOM 723 C CA . LEU A 1 93 ? 2.400 5.195 -0.516 1.00 95.62 93 LEU A CA 1
ATOM 724 C C . LEU A 1 93 ? 1.766 6.232 0.424 1.00 95.62 93 LEU A C 1
ATOM 726 O O . LEU A 1 93 ? 1.548 5.935 1.595 1.00 95.62 93 LEU A O 1
ATOM 730 N N . GLU A 1 94 ? 1.444 7.423 -0.081 1.00 93.31 94 GLU A N 1
ATOM 731 C CA . GLU A 1 94 ? 0.854 8.538 0.675 1.00 93.31 94 GLU A CA 1
ATOM 732 C C . GLU A 1 94 ? -0.444 8.151 1.403 1.00 93.31 94 GLU A C 1
ATOM 734 O O . GLU A 1 94 ? -0.676 8.561 2.536 1.00 93.31 94 GLU A O 1
ATOM 739 N N . THR A 1 95 ? -1.253 7.264 0.824 1.00 91.88 95 THR A N 1
ATOM 740 C CA . THR A 1 95 ? -2.486 6.756 1.446 1.00 91.88 95 THR A CA 1
ATOM 741 C C . THR A 1 95 ? -2.228 6.025 2.769 1.00 91.88 95 THR A C 1
ATOM 743 O O . THR A 1 95 ? -3.078 6.056 3.659 1.00 91.88 95 THR A O 1
ATOM 746 N N . LEU A 1 96 ? -1.046 5.417 2.943 1.00 91.62 96 LEU A N 1
ATOM 747 C CA . LEU A 1 96 ? -0.665 4.734 4.186 1.00 91.62 96 LEU A CA 1
ATOM 748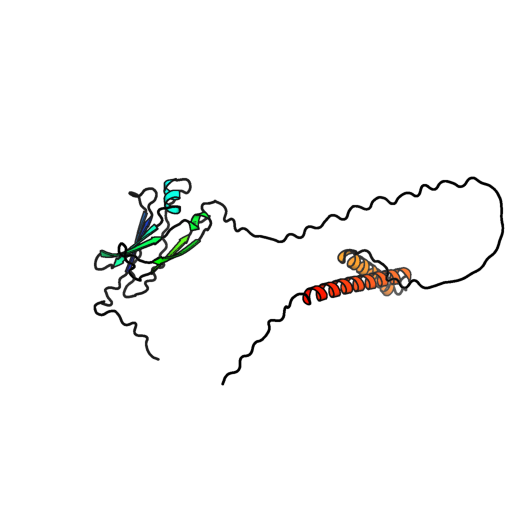 C C . LEU A 1 96 ? -0.379 5.705 5.342 1.00 91.62 96 LEU A C 1
ATOM 750 O O . LEU A 1 96 ? -0.208 5.273 6.485 1.00 91.62 96 LEU A O 1
ATOM 754 N N . GLU A 1 97 ? -0.319 7.014 5.073 1.00 89.50 97 GLU A N 1
ATOM 755 C CA . GLU A 1 97 ? -0.234 8.012 6.136 1.00 89.50 97 GLU A CA 1
ATOM 756 C C . GLU A 1 97 ? -1.484 8.006 7.011 1.00 89.50 97 GLU A C 1
ATOM 758 O O . GLU A 1 97 ? -1.352 8.075 8.232 1.00 89.50 97 GLU A O 1
ATOM 763 N N . ASN A 1 98 ? -2.659 7.842 6.397 1.00 88.75 98 ASN A N 1
ATOM 764 C CA . ASN A 1 98 ? -3.953 7.908 7.077 1.00 88.75 98 ASN A CA 1
ATOM 765 C C . ASN A 1 98 ? -4.671 6.554 7.152 1.00 88.75 98 ASN A C 1
ATOM 767 O O . ASN A 1 98 ? -5.513 6.376 8.022 1.00 88.75 98 ASN A O 1
ATOM 771 N N . HIS A 1 99 ? -4.322 5.587 6.297 1.00 89.69 99 HIS A N 1
ATOM 772 C CA . HIS A 1 99 ? -4.995 4.288 6.221 1.00 89.69 99 HIS A CA 1
ATOM 773 C C . HIS A 1 99 ? -4.045 3.101 6.427 1.00 89.69 99 HIS A C 1
ATOM 775 O O . HIS A 1 99 ? -2.837 3.185 6.217 1.00 89.69 99 HIS A O 1
ATOM 781 N N . CYS A 1 100 ? -4.605 1.952 6.815 1.00 90.56 100 CYS A N 1
ATOM 782 C CA . CYS A 1 100 ? -3.848 0.707 7.006 1.00 90.56 100 CYS A CA 1
ATOM 783 C C . CYS A 1 100 ? -3.734 -0.158 5.740 1.00 90.56 100 CYS A C 1
ATOM 785 O O . CYS A 1 100 ? -2.941 -1.101 5.711 1.00 90.56 100 CYS A O 1
ATOM 787 N N . ASP A 1 101 ? -4.544 0.114 4.717 1.00 92.44 101 ASP A N 1
ATOM 788 C CA . ASP A 1 101 ? -4.646 -0.684 3.494 1.00 92.44 101 ASP A CA 1
ATOM 789 C C . ASP A 1 101 ? -4.685 0.251 2.287 1.00 92.44 101 ASP A C 1
ATOM 791 O O . ASP A 1 101 ? -5.411 1.245 2.277 1.00 92.44 101 ASP A O 1
ATOM 795 N N . LEU A 1 102 ? -3.899 -0.082 1.275 1.00 94.19 102 LEU A N 1
ATOM 796 C CA . LEU A 1 102 ? -3.831 0.603 -0.004 1.00 94.19 102 LEU A CA 1
ATOM 797 C C . LEU A 1 102 ? -3.985 -0.454 -1.090 1.00 94.19 102 LEU A C 1
ATOM 799 O O . LEU A 1 102 ? -3.155 -1.355 -1.188 1.00 94.19 102 LEU A O 1
ATOM 803 N N . ARG A 1 103 ? -5.026 -0.340 -1.913 1.00 96.62 103 ARG A N 1
ATOM 804 C CA . ARG A 1 103 ? -5.228 -1.170 -3.103 1.00 96.62 103 ARG A CA 1
ATOM 805 C C . ARG A 1 103 ? -5.334 -0.259 -4.310 1.00 96.62 103 ARG A C 1
ATOM 807 O O . ARG A 1 103 ? -6.255 0.548 -4.379 1.00 96.62 103 ARG A O 1
ATOM 814 N N . GLU A 1 104 ? -4.419 -0.414 -5.254 1.00 95.50 104 GLU A N 1
ATOM 815 C CA . GLU A 1 104 ? -4.338 0.468 -6.412 1.00 95.50 104 GLU A CA 1
ATOM 816 C C . GLU A 1 104 ? -4.054 -0.324 -7.687 1.00 95.50 104 GLU A C 1
ATOM 818 O O . GLU A 1 104 ? -3.374 -1.352 -7.666 1.00 95.50 104 GLU A O 1
ATOM 823 N N . ILE A 1 105 ? -4.604 0.159 -8.800 1.00 95.81 105 ILE A N 1
ATOM 824 C CA . ILE A 1 105 ? -4.343 -0.360 -10.141 1.00 95.81 105 ILE A CA 1
ATOM 825 C C . ILE A 1 105 ? -3.486 0.682 -10.854 1.00 95.81 105 ILE A C 1
ATOM 827 O O . ILE A 1 105 ? -3.991 1.723 -11.271 1.00 95.81 105 ILE A O 1
ATOM 831 N N . ILE A 1 106 ? -2.197 0.394 -10.986 1.00 96.06 106 ILE A N 1
ATOM 832 C CA . ILE A 1 106 ? -1.206 1.296 -11.574 1.00 96.06 106 ILE A CA 1
ATOM 833 C C . ILE A 1 106 ? -0.921 0.916 -13.027 1.00 96.06 106 ILE A C 1
ATOM 835 O O . ILE A 1 106 ? -0.896 -0.261 -13.391 1.00 96.06 106 ILE A O 1
ATOM 839 N N . GLU A 1 107 ? -0.718 1.917 -13.877 1.00 95.25 107 GLU A N 1
ATOM 840 C CA . GLU A 1 107 ? -0.379 1.698 -15.282 1.00 95.25 107 GLU A CA 1
ATOM 841 C C . GLU A 1 107 ? 1.090 1.288 -15.436 1.00 95.25 107 GLU A C 1
ATOM 843 O O . GLU A 1 107 ? 1.984 1.821 -14.774 1.00 95.25 107 GLU A O 1
ATOM 848 N N . VAL A 1 108 ? 1.334 0.316 -16.314 1.00 94.75 108 VAL A N 1
ATOM 849 C CA . VAL A 1 108 ? 2.677 -0.154 -16.647 1.00 94.75 108 VAL A CA 1
ATOM 850 C C . VAL A 1 108 ? 3.230 0.702 -17.784 1.00 94.75 108 VAL A C 1
ATOM 852 O O . VAL A 1 108 ? 2.653 0.779 -18.871 1.00 94.75 108 VAL A O 1
ATOM 855 N N . MET A 1 109 ? 4.383 1.312 -17.542 1.00 94.75 109 MET A N 1
ATOM 856 C CA . MET A 1 109 ? 5.045 2.271 -18.420 1.00 94.75 109 MET A CA 1
ATOM 857 C C . MET A 1 109 ? 6.353 1.700 -18.975 1.00 94.75 109 MET A C 1
ATOM 859 O O . MET A 1 109 ? 7.177 1.189 -18.220 1.00 94.75 109 MET A O 1
ATOM 863 N N . ASP A 1 110 ? 6.589 1.854 -20.273 1.00 91.69 110 ASP A N 1
ATOM 864 C CA . ASP A 1 110 ? 7.893 1.661 -20.910 1.00 91.69 110 ASP A CA 1
ATOM 865 C C . ASP A 1 110 ? 8.547 3.040 -21.097 1.00 91.69 110 ASP A C 1
ATOM 867 O O . ASP A 1 110 ? 8.231 3.816 -22.011 1.00 91.69 110 ASP A O 1
ATOM 871 N N . GLY A 1 111 ? 9.377 3.420 -20.123 1.00 88.62 111 GLY A N 1
ATOM 872 C CA . GLY A 1 111 ? 9.934 4.766 -20.020 1.00 88.62 111 GLY A CA 1
ATOM 873 C C . GLY A 1 111 ? 8.842 5.823 -19.828 1.00 88.62 111 GLY A C 1
ATOM 874 O O . GLY A 1 111 ? 8.287 5.965 -18.743 1.00 88.62 111 GLY A O 1
ATOM 875 N N . ARG A 1 112 ? 8.550 6.598 -20.880 1.00 89.31 112 ARG A N 1
ATOM 876 C CA . ARG A 1 112 ? 7.495 7.635 -20.872 1.00 89.31 112 ARG A CA 1
ATOM 877 C C . ARG A 1 112 ? 6.197 7.194 -21.551 1.00 89.31 112 ARG A C 1
ATOM 879 O O . ARG A 1 112 ? 5.242 7.963 -21.560 1.00 89.31 112 ARG A O 1
ATOM 886 N N . LYS A 1 113 ? 6.163 6.008 -22.161 1.00 92.81 113 LYS A N 1
ATOM 887 C CA . LYS A 1 113 ? 5.006 5.521 -22.920 1.00 92.81 113 LYS A CA 1
ATOM 888 C C . LYS A 1 113 ? 4.227 4.511 -22.090 1.00 92.81 113 LYS A C 1
ATOM 890 O O . LYS A 1 113 ? 4.818 3.602 -21.519 1.00 92.81 113 LYS A O 1
ATOM 895 N N . ALA A 1 114 ? 2.908 4.652 -22.051 1.00 91.69 114 ALA A N 1
ATOM 896 C CA . ALA A 1 114 ? 2.041 3.625 -21.495 1.00 91.69 114 ALA A CA 1
ATOM 897 C C . ALA A 1 114 ? 2.108 2.357 -22.356 1.00 91.69 114 ALA A C 1
ATOM 899 O O . ALA A 1 114 ? 2.013 2.428 -23.581 1.00 91.69 114 ALA A O 1
ATOM 900 N N . THR A 1 115 ? 2.259 1.199 -21.716 1.00 88.88 115 THR A N 1
ATOM 901 C CA . THR A 1 115 ? 2.228 -0.106 -22.404 1.00 88.88 115 THR A CA 1
ATOM 902 C C . THR A 1 115 ? 0.800 -0.608 -22.636 1.00 88.88 115 THR A C 1
ATOM 904 O O . THR A 1 115 ? 0.600 -1.574 -23.366 1.00 88.88 115 THR A O 1
ATOM 907 N N . GLY A 1 116 ? -0.193 0.015 -21.987 1.00 88.31 116 GLY A N 1
ATOM 908 C CA . GLY A 1 116 ? -1.574 -0.469 -21.908 1.00 88.31 116 GLY A CA 1
ATOM 909 C C . GLY A 1 116 ? -1.787 -1.569 -20.859 1.00 88.31 116 GLY A C 1
ATOM 910 O O . GLY A 1 116 ? -2.930 -1.887 -20.530 1.00 88.31 116 GLY A O 1
ATOM 911 N N . GLY A 1 117 ? -0.709 -2.127 -20.297 1.00 89.75 117 GLY A N 1
ATOM 912 C CA . GLY A 1 117 ? -0.766 -3.047 -19.166 1.00 89.75 117 GLY A CA 1
ATOM 913 C C . GLY A 1 117 ? -1.087 -2.325 -17.858 1.00 89.75 117 GLY A C 1
ATOM 914 O O . GLY A 1 117 ? -0.716 -1.169 -17.656 1.00 89.75 117 GLY A O 1
ATOM 915 N N . LYS A 1 118 ? -1.755 -3.024 -16.941 1.00 94.06 118 LYS A N 1
ATOM 916 C CA . LYS A 1 118 ? -2.050 -2.535 -15.591 1.00 94.06 118 LYS A CA 1
ATOM 917 C C . LYS A 1 118 ? -1.577 -3.552 -14.564 1.00 94.06 118 LYS A C 1
ATOM 919 O O . LYS A 1 118 ? -1.699 -4.753 -14.790 1.00 94.06 118 LYS A O 1
ATOM 924 N N . LEU A 1 119 ? -1.058 -3.068 -13.444 1.00 94.50 119 LEU A N 1
ATOM 925 C CA . LEU A 1 119 ? -0.643 -3.878 -12.309 1.00 94.50 119 LEU A CA 1
ATOM 926 C C . LEU A 1 119 ? -1.519 -3.521 -11.112 1.00 94.50 119 LEU A C 1
ATOM 928 O O . LEU A 1 119 ? -1.573 -2.369 -10.693 1.00 94.50 119 LEU A O 1
ATOM 932 N N . GLU A 1 120 ? -2.209 -4.511 -10.563 1.00 95.69 120 GLU A N 1
ATOM 933 C CA . GLU A 1 120 ? -2.936 -4.351 -9.310 1.00 95.69 120 GLU A CA 1
ATOM 934 C C . GLU A 1 120 ? -2.019 -4.711 -8.139 1.00 95.69 120 GLU A C 1
ATOM 936 O O . GLU A 1 120 ? -1.451 -5.803 -8.097 1.00 95.69 120 GLU A O 1
ATOM 941 N N . VAL A 1 121 ? -1.884 -3.799 -7.177 1.00 95.88 121 VAL A N 1
ATOM 942 C CA . VAL A 1 121 ? -1.055 -3.994 -5.986 1.00 95.88 121 VAL A CA 1
ATOM 943 C C . VAL A 1 121 ? -1.865 -3.676 -4.742 1.00 95.88 121 VAL A C 1
ATOM 945 O O . VAL A 1 121 ? -2.647 -2.725 -4.710 1.00 95.88 121 VAL A O 1
ATOM 948 N N . ARG A 1 122 ? -1.645 -4.465 -3.688 1.00 95.94 122 ARG A N 1
ATOM 949 C CA . ARG A 1 122 ? -2.177 -4.194 -2.356 1.00 95.94 122 ARG A CA 1
ATOM 950 C C . ARG A 1 122 ? -1.049 -4.114 -1.338 1.00 95.94 122 ARG A C 1
ATOM 952 O O . ARG A 1 122 ? -0.249 -5.039 -1.233 1.00 95.94 122 ARG A O 1
ATOM 959 N N . VAL A 1 123 ? -1.019 -3.039 -0.563 1.00 96.25 123 VAL A N 1
ATOM 960 C CA . VAL A 1 123 ? -0.043 -2.804 0.503 1.00 96.25 123 VAL A CA 1
ATOM 961 C C . VAL A 1 123 ? -0.785 -2.625 1.816 1.00 96.25 123 VAL A C 1
ATOM 963 O O . VAL A 1 123 ? -1.766 -1.893 1.889 1.00 96.25 123 VAL A O 1
ATOM 966 N N . LYS A 1 124 ? -0.308 -3.298 2.864 1.00 94.62 124 LYS A N 1
ATOM 967 C CA . LYS A 1 124 ? -0.894 -3.223 4.201 1.00 94.62 124 LYS A CA 1
ATOM 968 C C . LYS A 1 124 ? 0.143 -2.860 5.238 1.00 94.62 124 LYS A C 1
ATOM 970 O O . LYS A 1 124 ? 1.262 -3.370 5.212 1.00 94.62 124 LYS A O 1
ATOM 975 N N . ILE A 1 125 ? -0.276 -2.058 6.202 1.00 93.06 125 ILE A N 1
ATOM 976 C CA . ILE A 1 125 ? 0.480 -1.742 7.404 1.00 93.06 125 ILE A CA 1
ATOM 977 C C . ILE A 1 125 ? -0.410 -1.958 8.631 1.00 93.06 125 ILE A C 1
ATOM 979 O O . ILE A 1 125 ? -1.625 -1.828 8.562 1.00 93.06 125 ILE A O 1
ATOM 983 N N . ARG A 1 126 ? 0.195 -2.332 9.762 1.00 90.25 126 ARG A N 1
ATOM 984 C CA . ARG A 1 126 ? -0.536 -2.642 11.002 1.00 90.25 126 ARG A CA 1
ATOM 985 C C . ARG A 1 126 ? -1.372 -1.466 11.523 1.00 90.25 126 ARG A C 1
ATOM 987 O O . ARG A 1 126 ? -2.469 -1.677 12.011 1.00 90.25 126 ARG A O 1
ATOM 994 N N . GLU A 1 127 ? -0.809 -0.267 11.461 1.00 88.00 127 GLU A N 1
ATOM 995 C CA . GLU A 1 127 ? -1.416 0.997 11.901 1.00 88.00 127 GLU A CA 1
ATOM 996 C C . GLU A 1 127 ? -0.983 2.076 10.902 1.00 88.00 127 GLU A C 1
ATOM 998 O O . GLU A 1 127 ? 0.146 1.969 10.384 1.00 88.00 127 GLU A O 1
ATOM 1003 N N . PRO A 1 128 ? -1.817 3.102 10.657 1.00 86.38 128 PRO A N 1
ATOM 1004 C CA . PRO A 1 128 ? -1.451 4.195 9.769 1.00 86.38 128 PRO A CA 1
ATOM 1005 C C . PRO A 1 128 ? -0.258 4.962 10.346 1.00 86.38 128 PRO A C 1
ATOM 1007 O O . PRO A 1 128 ? 0.021 4.921 11.550 1.00 86.38 128 PRO A O 1
ATOM 1010 N N . LEU A 1 129 ? 0.482 5.662 9.491 1.00 85.06 129 LEU A N 1
ATOM 1011 C CA . LEU A 1 129 ? 1.720 6.325 9.916 1.00 85.06 129 LEU A CA 1
ATOM 1012 C C . LEU A 1 129 ? 1.487 7.574 10.768 1.00 85.06 129 LEU A C 1
ATOM 1014 O O . LEU A 1 129 ? 2.378 7.943 11.534 1.00 85.06 129 LEU A O 1
ATOM 1018 N N . SER A 1 130 ? 0.301 8.176 10.687 1.00 78.81 130 SER A N 1
ATOM 1019 C CA . SER A 1 130 ? -0.175 9.216 11.606 1.00 78.81 130 SER A CA 1
ATOM 1020 C C . SER A 1 130 ? -0.386 8.708 13.042 1.00 78.81 130 SER A C 1
ATOM 1022 O O . SER A 1 130 ? -0.506 9.509 13.966 1.00 78.81 130 SER A O 1
ATOM 1024 N N . GLY A 1 131 ? -0.424 7.385 13.248 1.00 68.06 131 GLY A N 1
ATOM 1025 C CA . GLY A 1 131 ? -0.670 6.735 14.536 1.00 68.06 131 GLY A CA 1
ATOM 1026 C C . GLY A 1 131 ? -2.151 6.576 14.897 1.00 68.06 131 GLY A C 1
ATOM 1027 O O . GLY A 1 131 ? -2.473 5.701 15.696 1.00 68.06 131 GLY A O 1
ATOM 1028 N N . VAL A 1 132 ? -3.055 7.355 14.295 1.00 61.94 132 VAL A N 1
ATOM 1029 C CA . VAL A 1 132 ? -4.507 7.245 14.505 1.00 61.94 132 VAL A CA 1
ATOM 1030 C C . VAL A 1 132 ? -5.216 7.340 13.154 1.00 61.94 132 VAL A C 1
ATOM 1032 O O . VAL A 1 132 ? -5.059 8.330 12.440 1.00 61.94 132 VAL A O 1
ATOM 1035 N N . ASP A 1 133 ? -6.001 6.316 12.810 1.00 62.47 133 ASP A N 1
ATOM 1036 C CA . ASP A 1 133 ? -6.927 6.351 11.668 1.00 62.47 133 ASP A CA 1
ATOM 1037 C C . ASP A 1 133 ? -8.116 7.237 12.065 1.00 62.47 133 ASP A C 1
ATOM 1039 O O . ASP A 1 133 ? -9.097 6.785 12.659 1.00 62.47 133 ASP A O 1
ATOM 1043 N N . LEU A 1 134 ? -7.961 8.549 11.883 1.00 61.50 134 LEU A N 1
ATOM 1044 C CA . LEU A 1 134 ? -8.998 9.523 12.199 1.00 61.50 134 LEU A CA 1
ATOM 1045 C C . LEU A 1 134 ? -9.999 9.560 11.046 1.00 61.50 134 LEU A C 1
ATOM 1047 O O . LEU A 1 134 ? -9.815 10.297 10.080 1.00 61.50 134 LEU A O 1
ATOM 1051 N N . GLN A 1 135 ? -11.085 8.798 11.163 1.00 63.56 135 GLN A N 1
ATOM 1052 C CA . GLN A 1 135 ? -12.271 9.028 10.343 1.00 63.56 135 GLN A CA 1
ATOM 1053 C C . GLN A 1 135 ? -13.109 10.146 10.979 1.00 63.56 135 GLN A C 1
ATOM 1055 O O . GLN A 1 135 ? -13.652 9.945 12.068 1.00 63.56 135 GLN A O 1
ATOM 1060 N N . PRO A 1 136 ? -13.223 11.336 10.358 1.00 64.38 136 PRO A N 1
ATOM 1061 C CA . PRO A 1 136 ? -14.055 12.403 10.894 1.00 64.38 136 PRO A CA 1
ATOM 1062 C C . PRO A 1 136 ? -15.533 12.006 10.785 1.00 64.38 136 PRO A C 1
ATOM 1064 O O . PRO A 1 136 ? -16.138 12.086 9.717 1.00 64.38 136 PRO A O 1
ATOM 1067 N N . VAL A 1 137 ? -16.125 11.574 11.899 1.00 74.62 137 VAL A N 1
ATOM 1068 C CA . VAL A 1 137 ? -17.565 11.312 11.999 1.00 74.62 137 VAL A CA 1
ATOM 1069 C C . VAL A 1 137 ? -18.254 12.591 12.469 1.00 74.62 137 VAL A C 1
ATOM 1071 O O . VAL A 1 137 ? -17.933 13.132 13.525 1.00 74.62 137 VAL A O 1
ATOM 1074 N N . THR A 1 138 ? -19.202 13.093 11.677 1.00 71.19 138 THR A N 1
ATOM 1075 C CA . THR A 1 138 ? -20.053 14.224 12.073 1.00 71.19 138 THR A CA 1
ATOM 1076 C C . THR A 1 138 ? -21.373 13.676 12.602 1.00 71.19 138 THR A C 1
ATOM 1078 O O . THR A 1 138 ? -22.231 13.267 11.821 1.00 71.19 138 THR A O 1
ATOM 1081 N N . GLU A 1 139 ? -21.545 13.664 13.923 1.00 76.75 139 GLU A N 1
ATOM 1082 C CA . GLU A 1 139 ? -22.795 13.245 14.564 1.00 76.75 139 GLU A CA 1
ATOM 1083 C C . GLU A 1 139 ? -23.643 14.452 14.975 1.00 76.75 139 GLU A C 1
ATOM 1085 O O . GLU A 1 139 ? -23.133 15.479 15.429 1.00 76.75 139 GLU A O 1
ATOM 1090 N N . LYS A 1 140 ? -24.966 14.332 14.819 1.00 77.56 140 LYS A N 1
ATOM 1091 C CA . LYS A 1 140 ? -25.922 15.341 15.287 1.00 77.56 140 LYS A CA 1
ATOM 1092 C C . LYS A 1 140 ? -26.297 15.037 16.732 1.00 77.56 140 LYS A C 1
ATOM 1094 O O . LYS A 1 140 ? -27.195 14.241 16.992 1.00 77.56 140 LYS A O 1
ATOM 1099 N N . TRP A 1 141 ? -25.604 15.684 17.658 1.00 83.06 141 TRP A N 1
ATOM 1100 C CA . TRP A 1 141 ? -25.886 15.574 19.084 1.00 83.06 141 TRP A CA 1
ATOM 1101 C C . TRP A 1 141 ? -27.176 16.315 19.432 1.00 83.06 141 TRP A C 1
ATOM 1103 O O . TRP A 1 141 ? -27.334 17.494 19.117 1.00 83.06 141 TRP A O 1
ATOM 1113 N N . LEU A 1 142 ? -28.098 15.623 20.099 1.00 78.31 142 LEU A N 1
ATOM 1114 C CA . LEU A 1 142 ? -29.253 16.255 20.721 1.00 78.31 142 LEU A CA 1
ATOM 1115 C C . LEU A 1 142 ? -28.820 16.804 22.085 1.00 78.31 142 LEU A C 1
ATOM 1117 O O . LEU A 1 142 ? -28.493 16.040 22.991 1.00 78.31 142 LEU A O 1
ATOM 1121 N N . VAL A 1 143 ? -28.797 18.129 22.217 1.00 79.75 143 VAL A N 1
ATOM 1122 C CA . VAL A 1 143 ? -28.513 18.814 23.483 1.00 79.75 143 VAL A CA 1
ATOM 1123 C C . VAL A 1 143 ? -29.842 19.054 24.194 1.00 79.75 143 VAL A C 1
ATOM 1125 O O . VAL A 1 143 ? -30.735 19.688 23.638 1.00 79.75 143 VAL A O 1
ATOM 1128 N N . LEU A 1 144 ? -29.996 18.509 25.402 1.00 80.19 144 LEU A N 1
ATOM 1129 C CA . LEU A 1 144 ? -31.149 18.789 26.256 1.00 80.19 144 LEU A CA 1
ATOM 1130 C C . LEU A 1 144 ? -30.821 19.982 27.146 1.00 80.19 144 LEU A C 1
ATOM 1132 O O . LEU A 1 144 ? -29.960 19.876 28.021 1.00 80.19 144 LEU A O 1
ATOM 1136 N N . ASP A 1 145 ? -31.527 21.090 26.948 1.00 81.12 145 ASP A N 1
ATOM 1137 C CA . ASP A 1 145 ? -31.430 22.220 27.861 1.00 81.12 145 ASP A CA 1
ATOM 1138 C C . ASP A 1 145 ? -31.994 21.815 29.232 1.00 81.12 145 ASP A C 1
ATOM 1140 O O . ASP A 1 145 ? -33.121 21.305 29.318 1.00 81.12 145 ASP A O 1
ATOM 1144 N N . PRO A 1 146 ? -31.236 22.004 30.327 1.00 72.12 146 PRO A N 1
ATOM 1145 C CA . PRO A 1 146 ? -31.745 21.719 31.654 1.00 72.12 146 PRO A CA 1
ATOM 1146 C C . PRO A 1 146 ? -32.938 22.636 31.924 1.00 72.12 146 PRO A C 1
ATOM 1148 O O . PRO A 1 146 ? -32.827 23.861 31.864 1.00 72.12 146 PRO A O 1
ATOM 1151 N N . VAL A 1 147 ? -34.090 22.033 32.234 1.00 66.38 147 VAL A N 1
ATOM 1152 C CA . VAL A 1 147 ? -35.274 22.774 32.674 1.00 66.38 147 VAL A CA 1
ATOM 1153 C C . VAL A 1 147 ? -34.880 23.639 33.862 1.00 66.38 147 VAL A C 1
ATOM 1155 O O . VAL A 1 147 ? -34.466 23.120 34.900 1.00 66.38 147 VAL A O 1
ATOM 1158 N N . SER A 1 148 ? -34.967 24.961 33.684 1.00 60.44 148 SER A N 1
ATOM 1159 C CA . SER A 1 148 ? -34.672 25.933 34.729 1.00 60.44 148 SER A CA 1
ATOM 1160 C C . SER A 1 148 ? -35.418 25.512 35.988 1.00 60.44 148 SER A C 1
ATOM 1162 O O . SER A 1 148 ? -36.649 25.426 35.997 1.00 60.44 148 SER A O 1
ATOM 1164 N N . SER A 1 149 ? -34.659 25.159 37.025 1.00 53.59 149 SER A N 1
ATOM 1165 C CA . SER A 1 149 ? -35.206 24.755 38.309 1.00 53.59 149 SER A CA 1
ATOM 1166 C C . SER A 1 149 ? -36.157 25.846 38.773 1.00 53.59 149 SER A C 1
ATOM 1168 O O . SER A 1 149 ? -35.745 26.993 38.939 1.00 53.59 149 SER A O 1
ATOM 1170 N N . LEU A 1 150 ? -37.422 25.456 38.914 1.00 53.44 150 LEU A N 1
ATOM 1171 C CA . LEU A 1 150 ? -38.536 26.236 39.429 1.00 53.44 150 LEU A CA 1
ATOM 1172 C C . LEU A 1 150 ? -38.055 27.277 40.442 1.00 53.44 150 LEU A C 1
ATOM 1174 O O . LEU A 1 150 ? -37.568 26.924 41.518 1.00 53.44 150 LEU A O 1
ATOM 1178 N N . SER A 1 151 ? -38.226 28.551 40.098 1.00 48.50 151 SER A N 1
ATOM 1179 C CA . SER A 1 151 ? -38.235 29.638 41.067 1.00 48.50 151 SER A CA 1
ATOM 1180 C C . SER A 1 151 ? -39.120 29.207 42.248 1.00 48.50 151 SER A C 1
ATOM 1182 O O . SER A 1 151 ? -40.232 28.719 42.006 1.00 48.50 151 SER A O 1
ATOM 1184 N N . PRO A 1 152 ? -38.666 29.329 43.509 1.00 53.44 152 PRO A N 1
ATOM 1185 C CA . PRO A 1 152 ? -39.512 29.030 44.657 1.00 53.44 152 PRO A CA 1
ATOM 1186 C C . PRO A 1 152 ? -40.819 29.827 44.548 1.00 53.44 152 PRO A C 1
ATOM 1188 O O . PRO A 1 152 ? -40.765 30.989 44.134 1.00 53.44 152 PRO A O 1
ATOM 1191 N N . PRO A 1 153 ? -41.982 29.247 44.896 1.00 49.16 153 PRO A N 1
ATOM 1192 C CA . PRO A 1 153 ? -43.232 29.990 44.872 1.00 49.16 153 PRO A CA 1
ATOM 1193 C C . PRO A 1 153 ? -43.076 31.224 45.762 1.00 49.16 153 PRO A C 1
ATOM 1195 O O . PRO A 1 153 ? -42.654 31.107 46.917 1.00 49.16 153 PRO A O 1
ATOM 1198 N N . GLU A 1 154 ? -43.382 32.403 45.216 1.00 45.88 154 GLU A N 1
ATOM 1199 C CA . GLU A 1 154 ? -43.474 33.637 45.987 1.00 45.88 154 GLU A CA 1
ATOM 1200 C C . GLU A 1 154 ? -44.370 33.372 47.200 1.00 45.88 154 GLU A C 1
ATOM 1202 O O . GLU A 1 154 ? -45.573 33.136 47.074 1.00 45.88 154 GLU A O 1
ATOM 1207 N N . ARG A 1 155 ? -43.781 33.393 48.402 1.00 43.12 155 ARG A N 1
ATOM 1208 C CA . ARG A 1 155 ? -44.559 33.541 49.629 1.00 43.12 155 ARG A CA 1
ATOM 1209 C C . ARG A 1 155 ? -45.265 34.884 49.517 1.00 43.12 155 ARG A C 1
ATOM 1211 O O . ARG A 1 155 ? -44.646 35.925 49.738 1.00 43.12 155 ARG A O 1
ATOM 1218 N N . GLN A 1 156 ? -46.552 34.848 49.177 1.00 42.69 156 GLN A N 1
ATOM 1219 C CA . GLN A 1 156 ? -47.459 35.962 49.395 1.00 42.69 156 GLN A CA 1
ATOM 1220 C C . GLN A 1 156 ? -47.265 36.425 50.838 1.00 42.69 156 GLN A C 1
ATOM 1222 O O . GLN A 1 156 ? -47.494 35.686 51.795 1.00 42.69 156 GLN A O 1
ATOM 1227 N N . LYS A 1 157 ? -46.750 37.643 50.981 1.00 40.78 157 LYS A N 1
ATOM 1228 C CA . LYS A 1 157 ? -46.594 38.320 52.259 1.00 40.78 157 LYS A CA 1
ATOM 1229 C C . LYS A 1 157 ? -48.004 38.647 52.743 1.00 40.78 157 LYS A C 1
ATOM 1231 O O . LYS A 1 157 ? -48.556 39.688 52.400 1.00 40.78 157 LYS A O 1
ATOM 1236 N N . GLU A 1 158 ? -48.598 37.714 53.476 1.00 40.16 158 GLU A N 1
ATOM 1237 C CA . GLU A 1 158 ? -49.865 37.882 54.176 1.00 40.16 158 GLU A CA 1
ATOM 1238 C C . GLU A 1 158 ? -49.685 39.006 55.205 1.00 40.16 158 GLU A C 1
ATOM 1240 O O . GLU A 1 158 ? -49.152 38.831 56.301 1.00 40.16 158 GLU A O 1
ATOM 1245 N N . ARG A 1 159 ? -50.030 40.227 54.791 1.00 38.97 159 ARG A N 1
ATOM 1246 C CA . ARG A 1 159 ? -50.109 41.382 55.675 1.00 38.97 159 ARG A CA 1
ATOM 1247 C C . ARG A 1 159 ? -51.424 41.249 56.432 1.00 38.97 159 ARG A C 1
ATOM 1249 O O . ARG A 1 159 ? -52.490 41.397 55.843 1.00 38.97 159 ARG A O 1
ATOM 1256 N N . ALA A 1 160 ? -51.326 40.935 57.720 1.00 36.09 160 ALA A N 1
ATOM 1257 C CA . ALA A 1 160 ? -52.464 40.798 58.619 1.00 36.09 160 ALA A CA 1
ATOM 1258 C C . ALA A 1 160 ? -53.419 42.011 58.531 1.00 36.09 160 ALA A C 1
ATOM 1260 O O . ALA A 1 160 ? -52.947 43.154 58.571 1.00 36.09 160 ALA A O 1
ATOM 1261 N N . PRO A 1 161 ? -54.746 41.804 58.451 1.00 37.38 161 PRO A N 1
ATOM 1262 C CA . PRO A 1 161 ? -55.706 42.881 58.633 1.00 37.38 161 PRO A CA 1
ATOM 1263 C C . PRO A 1 161 ? -55.889 43.171 60.134 1.00 37.38 161 PRO A C 1
ATOM 1265 O O . PRO A 1 161 ? -56.229 42.288 60.921 1.00 37.38 161 PRO A O 1
ATOM 1268 N N . SER A 1 162 ? -55.654 44.424 60.534 1.00 32.03 162 SER A N 1
ATOM 1269 C CA . SER A 1 162 ? -55.980 44.940 61.873 1.00 32.03 162 SER A CA 1
ATOM 1270 C C . SER A 1 162 ? -57.499 44.928 62.134 1.00 32.03 162 SER A C 1
ATOM 1272 O O . SER A 1 162 ? -58.282 45.056 61.191 1.00 32.03 162 SER A O 1
ATOM 1274 N N . PRO A 1 163 ? -57.951 44.806 63.398 1.00 41.41 163 PRO A N 1
ATOM 1275 C CA . PRO A 1 163 ? -59.320 44.418 63.710 1.00 41.41 163 PRO A CA 1
ATOM 1276 C C . PRO A 1 163 ? -60.243 45.629 63.891 1.00 41.41 163 PRO A C 1
ATOM 1278 O O . PRO A 1 163 ? -59.960 46.491 64.722 1.00 41.41 163 PRO A O 1
ATOM 1281 N N . ARG A 1 164 ? -61.405 45.649 63.220 1.00 31.53 164 ARG A N 1
ATOM 1282 C CA . ARG A 1 164 ? -62.657 46.157 63.820 1.00 31.53 164 ARG A CA 1
ATOM 1283 C C . ARG A 1 164 ? -63.917 45.873 62.987 1.00 31.53 164 ARG A C 1
ATOM 1285 O O . ARG A 1 164 ? -63.979 46.200 61.812 1.00 31.53 164 ARG A O 1
ATOM 1292 N N . SER A 1 165 ? -64.929 45.374 63.708 1.00 34.28 165 SER A N 1
ATOM 1293 C CA . SER A 1 165 ? -66.382 45.560 63.504 1.00 34.28 165 SER A CA 1
ATOM 1294 C C . SER A 1 165 ? -67.129 44.707 62.453 1.00 34.28 165 SER A C 1
ATOM 1296 O O . SER A 1 165 ? -67.256 45.111 61.310 1.00 34.28 165 SER A O 1
ATOM 1298 N N . LYS A 1 166 ? -67.662 43.551 62.901 1.00 33.22 166 LYS A N 1
ATOM 1299 C CA . LYS A 1 166 ? -69.098 43.128 62.997 1.00 33.22 166 LYS A CA 1
ATOM 1300 C C . LYS A 1 166 ? -70.139 43.510 61.886 1.00 33.22 166 LYS A C 1
ATOM 1302 O O . LYS A 1 166 ? -69.979 44.507 61.205 1.00 33.22 166 LYS A O 1
ATOM 1307 N N . PRO A 1 167 ? -71.272 42.770 61.753 1.00 47.41 167 PRO A N 1
ATOM 1308 C CA . PRO A 1 167 ? -71.572 41.848 60.639 1.00 47.41 167 PRO A CA 1
ATOM 1309 C C . PRO A 1 167 ? -72.857 42.188 59.836 1.00 47.41 167 PRO A C 1
ATOM 1311 O O . PRO A 1 167 ? -73.745 42.847 60.371 1.00 47.41 167 PRO A O 1
ATOM 1314 N N . ARG A 1 168 ? -73.026 41.654 58.609 1.00 26.48 168 ARG A N 1
ATOM 1315 C CA . ARG A 1 168 ? -74.345 41.418 57.950 1.00 26.48 168 ARG A CA 1
ATOM 1316 C C . ARG A 1 168 ? -74.158 40.659 56.618 1.00 26.48 168 ARG A C 1
ATOM 1318 O O . ARG A 1 168 ? -73.364 41.104 55.807 1.00 26.48 168 ARG A O 1
ATOM 1325 N N . HIS A 1 169 ? -74.583 39.398 56.494 1.00 30.36 169 HIS A N 1
ATOM 1326 C CA . HIS A 1 169 ? -75.901 38.867 56.078 1.00 30.36 169 HIS A CA 1
ATOM 1327 C C . HIS A 1 169 ? -76.152 38.868 54.553 1.00 30.36 169 HIS A C 1
ATOM 1329 O O . HIS A 1 169 ? -75.954 39.883 53.902 1.00 30.36 169 HIS A O 1
ATOM 1335 N N . GLU A 1 170 ? -76.665 37.717 54.086 1.00 24.44 170 GLU A N 1
ATOM 1336 C CA . GLU A 1 170 ? -77.286 37.388 52.781 1.00 24.44 170 GLU A CA 1
ATOM 1337 C C . GLU A 1 170 ? -76.375 37.306 51.542 1.00 24.44 170 GLU A C 1
ATOM 1339 O O . GLU A 1 170 ? -75.698 38.251 51.174 1.00 24.44 170 GLU A O 1
ATOM 1344 N N . ALA A 1 171 ? -76.155 36.117 50.967 1.00 28.53 171 ALA A N 1
ATOM 1345 C CA . ALA A 1 171 ? -77.059 35.232 50.209 1.00 28.53 171 ALA A CA 1
ATOM 1346 C C . ALA A 1 171 ? -77.109 35.577 48.712 1.00 28.53 171 ALA A C 1
ATOM 1348 O O . ALA A 1 171 ? -77.120 36.741 48.327 1.00 28.53 171 ALA A O 1
ATOM 1349 N N . SER A 1 172 ? -77.261 34.519 47.906 1.00 26.55 172 SER A N 1
ATOM 1350 C CA . SER A 1 172 ? -77.526 34.486 46.454 1.00 26.55 172 SER A CA 1
ATOM 1351 C C . SER A 1 172 ? -76.266 34.289 45.594 1.00 26.55 172 SER A C 1
ATOM 1353 O O . SER A 1 172 ? -75.455 35.189 45.454 1.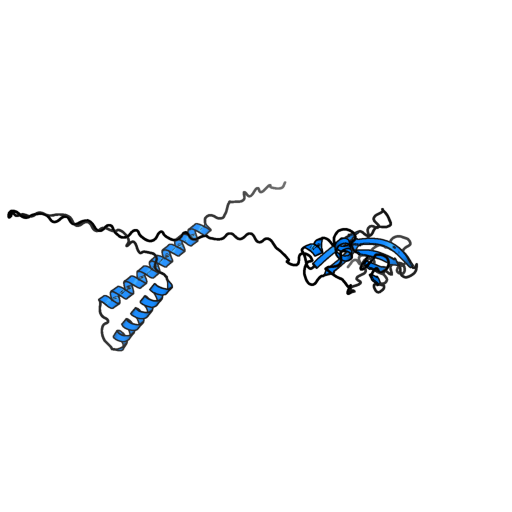00 26.55 172 SER A O 1
ATOM 1355 N N . SER A 1 173 ? -75.933 33.079 45.129 1.00 29.00 173 SER A N 1
ATOM 1356 C CA . SER A 1 173 ? -76.613 32.222 44.134 1.00 29.00 173 SER A CA 1
ATOM 1357 C C . SER A 1 173 ? -75.955 32.316 42.749 1.00 29.00 173 SER A C 1
ATOM 1359 O O . SER A 1 173 ? -75.850 33.402 42.196 1.00 29.00 173 SER A O 1
ATOM 1361 N N . ARG A 1 174 ? -75.713 31.125 42.164 1.00 28.41 174 ARG A N 1
ATOM 1362 C CA . ARG A 1 174 ? -75.482 30.809 40.731 1.00 28.41 174 ARG A CA 1
ATOM 1363 C C . ARG A 1 174 ? -74.056 31.124 40.236 1.00 28.41 174 ARG A C 1
ATOM 1365 O O . ARG A 1 174 ? -73.555 32.209 40.442 1.00 28.41 174 ARG A O 1
ATOM 1372 N N . SER A 1 175 ? -73.326 30.239 39.561 1.00 27.48 175 SER A N 1
ATOM 1373 C CA . SER A 1 175 ? -73.712 29.090 38.737 1.00 27.48 175 SER A CA 1
ATOM 1374 C C . SER A 1 175 ? -72.546 28.096 38.626 1.00 27.48 175 SER A C 1
ATOM 1376 O O . SER A 1 175 ? -71.383 28.480 38.541 1.00 27.48 175 SER A O 1
ATOM 1378 N N . SER A 1 176 ? -72.869 26.806 38.649 1.00 32.53 176 SER A N 1
ATOM 1379 C CA . SER A 1 176 ? -71.964 25.697 38.358 1.00 32.53 176 SER A CA 1
ATOM 1380 C C . SER A 1 176 ? -71.873 25.489 36.848 1.00 32.53 176 SER A C 1
ATOM 1382 O O . SER A 1 176 ? -72.855 25.080 36.227 1.00 32.53 176 SER A O 1
ATOM 1384 N N . GLN A 1 177 ? -70.697 25.723 36.273 1.00 30.03 177 GLN A N 1
ATOM 1385 C CA . GLN A 1 177 ? -70.364 25.327 34.906 1.00 30.03 177 GLN A CA 1
ATOM 1386 C C . GLN A 1 177 ? -69.207 24.315 34.979 1.00 30.03 177 GLN A C 1
ATOM 1388 O O . GLN A 1 177 ? -68.189 24.616 35.608 1.00 30.03 177 GLN A O 1
ATOM 1393 N N . PRO A 1 178 ? -69.348 23.093 34.429 1.00 35.53 178 PRO A N 1
ATOM 1394 C CA . PRO A 1 178 ? -68.318 22.071 34.545 1.00 35.53 178 PRO A CA 1
ATOM 1395 C C . PRO A 1 178 ? -67.148 22.434 33.631 1.00 35.53 178 PRO A C 1
ATOM 1397 O O . PRO A 1 178 ? -67.285 22.508 32.410 1.00 35.53 178 PRO A O 1
ATOM 1400 N N . ASN A 1 179 ? -65.989 22.686 34.236 1.00 30.38 179 ASN A N 1
ATOM 1401 C CA . ASN A 1 179 ? -64.756 22.958 33.516 1.00 30.38 179 ASN A CA 1
ATOM 1402 C C . ASN A 1 179 ? -64.254 21.652 32.874 1.00 30.38 179 ASN A C 1
ATOM 1404 O O . ASN A 1 179 ? -63.566 20.857 33.508 1.00 30.38 179 ASN A O 1
ATOM 1408 N N . ASN A 1 180 ? -64.640 21.421 31.619 1.00 39.19 180 ASN A N 1
ATOM 1409 C CA . ASN A 1 180 ? -64.226 20.288 30.785 1.00 39.19 180 ASN A CA 1
ATOM 1410 C C . ASN A 1 180 ? -62.816 20.510 30.199 1.00 39.19 180 ASN A C 1
ATOM 1412 O O . ASN A 1 180 ? -62.591 20.408 28.995 1.00 39.19 180 ASN A O 1
ATOM 1416 N N . SER A 1 181 ? -61.854 20.843 31.058 1.00 38.69 181 SER A N 1
ATOM 1417 C CA . SER A 1 181 ? -60.440 20.876 30.681 1.00 38.69 181 SER A CA 1
ATOM 1418 C C . SER A 1 181 ? -59.822 19.501 30.963 1.00 38.69 181 SER A C 1
ATOM 1420 O O . SER A 1 181 ? -59.956 19.015 32.090 1.00 38.69 181 SER A O 1
ATOM 1422 N N . PRO A 1 182 ? -59.146 18.848 29.994 1.00 43.09 182 PRO A N 1
ATOM 1423 C CA . PRO A 1 182 ? -58.429 17.603 30.256 1.00 43.09 182 PRO A CA 1
ATOM 1424 C C . PRO A 1 182 ? -57.398 17.837 31.368 1.00 43.09 182 PRO A C 1
ATOM 1426 O O . PRO A 1 182 ? -56.754 18.892 31.367 1.00 43.09 182 PRO A O 1
ATOM 1429 N N . PRO A 1 183 ? -57.197 16.903 32.313 1.00 49.38 183 PRO A N 1
ATOM 1430 C CA . PRO A 1 183 ? -56.234 17.119 33.380 1.00 49.38 183 PRO A CA 1
ATOM 1431 C C . PRO A 1 183 ? -54.840 17.291 32.773 1.00 49.38 183 PRO A C 1
ATOM 1433 O O . PRO A 1 183 ? -54.376 16.456 31.996 1.00 49.38 183 PRO A O 1
ATOM 1436 N N . HIS A 1 184 ? -54.167 18.387 33.116 1.00 44.25 184 HIS A N 1
ATOM 1437 C CA . HIS A 1 184 ? -52.822 18.667 32.633 1.00 44.25 184 HIS A CA 1
ATOM 1438 C C . HIS A 1 184 ? -51.824 17.774 33.381 1.00 44.25 184 HIS A C 1
ATOM 1440 O O . HIS A 1 184 ? -51.229 18.152 34.393 1.00 44.25 184 HIS A O 1
ATOM 1446 N N . TYR A 1 185 ? -51.682 16.531 32.933 1.00 48.31 185 TYR A N 1
ATOM 1447 C CA . TYR A 1 185 ? -50.740 15.597 33.525 1.00 48.31 185 TYR A CA 1
ATOM 1448 C C . TYR A 1 185 ? -49.310 15.988 33.121 1.00 48.31 185 TYR A C 1
ATOM 1450 O O . TYR A 1 185 ? -48.951 15.924 31.947 1.00 48.31 185 TYR A O 1
ATOM 1458 N N . LYS A 1 186 ? -48.458 16.363 34.091 1.00 56.94 186 LYS A N 1
ATOM 1459 C CA . LYS A 1 186 ? -46.998 16.423 33.877 1.00 56.94 186 LYS A CA 1
ATOM 1460 C C . LYS A 1 186 ? -46.533 15.056 33.356 1.00 56.94 186 LYS A C 1
ATOM 1462 O O . LYS A 1 186 ? -47.006 14.031 33.848 1.00 56.94 186 LYS A O 1
ATOM 1467 N N . LEU A 1 187 ? -45.650 15.015 32.360 1.00 53.06 187 LEU A N 1
ATOM 1468 C CA . LEU A 1 187 ? -45.131 13.755 31.822 1.00 53.06 187 LEU A CA 1
ATOM 1469 C C . LEU A 1 187 ? -44.343 13.020 32.919 1.00 53.06 187 LEU A C 1
ATOM 1471 O O . LEU A 1 187 ? -43.279 13.468 33.330 1.00 53.06 187 LEU A O 1
ATOM 1475 N N . HIS A 1 188 ? -44.897 11.923 33.436 1.00 60.53 188 HIS A N 1
ATOM 1476 C CA . HIS A 1 188 ? -44.203 11.025 34.364 1.00 60.53 188 HIS A CA 1
ATOM 1477 C C . HIS A 1 188 ? -43.510 9.910 33.580 1.00 60.53 188 HIS A C 1
ATOM 1479 O O . HIS A 1 188 ? -43.984 9.530 32.508 1.00 60.53 188 HIS A O 1
ATOM 1485 N N . SER A 1 189 ? -42.416 9.372 34.129 1.00 72.56 189 SER A N 1
ATOM 1486 C CA . SER A 1 189 ? -41.728 8.225 33.535 1.00 72.56 189 SER A CA 1
ATOM 1487 C C . SER A 1 189 ? -42.683 7.041 33.386 1.00 72.56 189 SER A C 1
ATOM 1489 O O . SER A 1 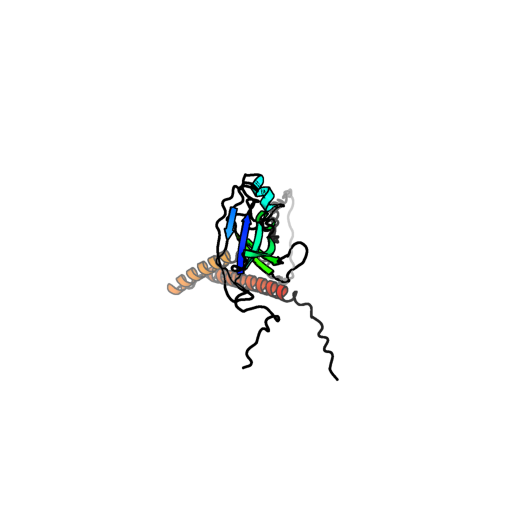189 ? -43.319 6.616 34.355 1.00 72.56 189 SER A O 1
ATOM 1491 N N . PHE A 1 190 ? -42.741 6.482 32.176 1.00 78.06 190 PHE A N 1
ATOM 1492 C CA . PHE A 1 190 ? -43.583 5.334 31.851 1.00 78.06 190 PHE A CA 1
ATOM 1493 C C . PHE A 1 190 ? -43.274 4.123 32.744 1.00 78.06 190 PHE A C 1
ATOM 1495 O O . PHE A 1 190 ? -44.186 3.414 33.170 1.00 78.06 190 PHE A O 1
ATOM 1502 N N . SER A 1 191 ? -41.997 3.929 33.096 1.00 75.06 191 SER A N 1
ATOM 1503 C CA . SER A 1 191 ? -41.565 2.844 33.980 1.00 75.06 191 SER A CA 1
ATOM 1504 C C . SER A 1 191 ? -42.172 2.967 35.378 1.00 75.06 191 SER A C 1
ATOM 1506 O O . SER A 1 191 ? -42.718 1.994 35.893 1.00 75.06 191 SER A O 1
ATOM 1508 N N . ILE A 1 192 ? -42.174 4.172 35.950 1.00 78.62 192 ILE A N 1
ATOM 1509 C CA . ILE A 1 192 ? -42.707 4.440 37.292 1.00 78.62 192 ILE A CA 1
ATOM 1510 C C . ILE A 1 192 ? -44.224 4.224 37.315 1.00 78.62 192 ILE A C 1
ATOM 1512 O O . ILE A 1 192 ? -44.729 3.492 38.161 1.00 78.62 192 ILE A O 1
ATOM 1516 N N . LEU A 1 193 ? -44.949 4.772 36.332 1.00 80.88 193 LEU A N 1
ATOM 1517 C CA . LEU A 1 193 ? -46.401 4.579 36.238 1.00 80.88 193 LEU A CA 1
ATOM 1518 C C . LEU A 1 193 ? -46.782 3.105 36.043 1.00 80.88 193 LEU A C 1
ATOM 1520 O O . LEU A 1 193 ? -47.765 2.642 36.620 1.00 80.88 193 LEU A O 1
ATOM 1524 N N . SER A 1 194 ? -46.014 2.362 35.238 1.00 83.25 194 SER A N 1
ATOM 1525 C CA . SER A 1 194 ? -46.254 0.933 35.017 1.00 83.25 194 SER A CA 1
ATOM 1526 C C . SER A 1 194 ? -46.030 0.106 36.285 1.00 83.25 194 SER A C 1
ATOM 1528 O O . SER A 1 194 ? -46.852 -0.758 36.594 1.00 83.25 194 SER A O 1
ATOM 15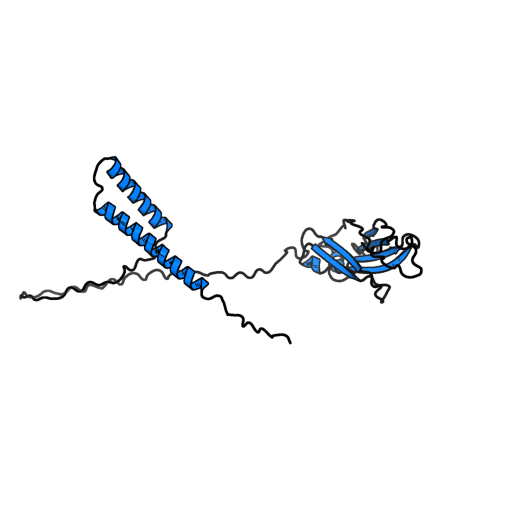30 N N . TYR A 1 195 ? -44.983 0.432 37.047 1.00 85.50 195 TYR A N 1
ATOM 1531 C CA . TYR A 1 195 ? -44.643 -0.219 38.307 1.00 85.50 195 TYR A CA 1
ATOM 1532 C C . TYR A 1 195 ? -45.716 0.021 39.374 1.00 85.50 195 TYR A C 1
ATOM 1534 O O . TYR A 1 195 ? -46.190 -0.926 40.001 1.00 85.50 195 TYR A O 1
ATOM 1542 N N . ASP A 1 196 ? -46.162 1.269 39.540 1.00 84.38 196 ASP A N 1
ATOM 1543 C CA . ASP A 1 196 ? -47.204 1.608 40.512 1.00 84.38 196 ASP A CA 1
ATOM 1544 C C . ASP A 1 196 ? -48.554 0.980 40.151 1.00 84.38 196 ASP A C 1
ATOM 1546 O O . ASP A 1 196 ? -49.254 0.464 41.029 1.00 84.38 196 ASP A O 1
ATOM 1550 N N . ARG A 1 197 ? -48.902 0.947 38.855 1.00 90.19 197 ARG A N 1
ATOM 1551 C CA . ARG A 1 197 ? -50.096 0.248 38.360 1.00 90.19 197 ARG A CA 1
ATOM 1552 C C . ARG A 1 197 ? -50.035 -1.238 38.698 1.00 90.19 197 ARG A C 1
ATOM 1554 O O . ARG A 1 197 ? -50.985 -1.762 39.269 1.00 90.19 197 ARG A O 1
ATOM 1561 N N . GLU A 1 198 ? -48.925 -1.902 38.383 1.00 88.88 198 GLU A N 1
ATOM 1562 C CA . GLU A 1 198 ? -48.752 -3.334 38.639 1.00 88.88 198 GLU A CA 1
ATOM 1563 C C . GLU A 1 198 ? -48.773 -3.647 40.144 1.00 88.88 198 GLU A C 1
ATOM 1565 O O . GLU A 1 198 ? -49.378 -4.625 40.586 1.00 88.88 198 GLU A O 1
ATOM 1570 N N . ARG A 1 199 ? -48.183 -2.778 40.970 1.00 90.62 199 ARG A N 1
ATOM 1571 C CA . ARG A 1 199 ? -48.232 -2.891 42.431 1.00 90.62 199 ARG A CA 1
ATOM 1572 C C . ARG A 1 199 ? -49.664 -2.802 42.966 1.00 90.62 199 ARG A C 1
ATOM 1574 O O . ARG A 1 199 ? -50.044 -3.595 43.829 1.00 90.62 199 ARG A O 1
ATOM 1581 N N . LEU A 1 200 ? -50.456 -1.850 42.472 1.00 87.88 200 LEU A N 1
ATOM 1582 C CA . LEU A 1 200 ? -51.869 -1.712 42.834 1.00 87.88 200 LEU A CA 1
ATOM 1583 C C . LEU A 1 200 ? -52.698 -2.898 42.331 1.00 87.88 200 LEU A C 1
ATOM 1585 O O . LEU A 1 200 ? -53.534 -3.403 43.073 1.00 87.88 200 LEU A O 1
ATOM 1589 N N . GLU A 1 201 ? -52.432 -3.386 41.121 1.00 90.81 201 GLU A N 1
ATOM 1590 C CA . GLU A 1 201 ? -53.098 -4.551 40.531 1.00 90.81 201 GLU A CA 1
ATOM 1591 C C . GLU A 1 201 ? -52.881 -5.820 41.366 1.00 90.81 201 GLU A C 1
ATOM 1593 O O . GLU A 1 201 ? -53.846 -6.515 41.695 1.00 90.81 201 GLU A O 1
ATOM 1598 N N . ARG A 1 202 ? -51.640 -6.077 41.806 1.00 90.50 202 ARG A N 1
ATOM 1599 C CA . ARG A 1 202 ? -51.330 -7.189 42.721 1.00 90.50 202 ARG A CA 1
ATOM 1600 C C . ARG A 1 202 ? -52.104 -7.067 44.030 1.00 90.50 202 ARG A C 1
ATOM 1602 O O . ARG A 1 202 ? -52.738 -8.031 44.452 1.00 90.50 202 ARG A O 1
ATOM 1609 N N . LYS A 1 203 ? -52.134 -5.867 44.618 1.00 87.81 203 LYS A N 1
ATOM 1610 C CA . LYS A 1 203 ? -52.862 -5.606 45.865 1.00 87.81 203 LYS A CA 1
ATOM 1611 C C . LYS A 1 203 ? -54.371 -5.821 45.697 1.00 87.81 203 LYS A C 1
ATOM 1613 O O . LYS A 1 203 ? -54.976 -6.474 46.534 1.00 87.81 203 LYS A O 1
ATOM 1618 N N . ILE A 1 204 ? -54.983 -5.365 44.598 1.00 90.19 204 ILE A N 1
ATOM 1619 C CA . ILE A 1 204 ? -56.396 -5.661 44.267 1.00 90.19 204 ILE A CA 1
ATOM 1620 C C . ILE A 1 204 ? -56.619 -7.174 44.130 1.00 90.19 204 ILE A C 1
ATOM 1622 O O . ILE A 1 204 ? -57.624 -7.700 44.612 1.00 90.19 204 ILE A O 1
ATOM 1626 N N . GLY A 1 205 ? -55.687 -7.877 43.482 1.00 88.81 205 GLY A N 1
ATOM 1627 C CA . GLY A 1 205 ? -55.731 -9.327 43.312 1.00 88.81 205 GLY A CA 1
ATOM 1628 C C . GLY A 1 205 ? -55.713 -10.092 44.637 1.00 88.81 205 GLY A C 1
ATOM 1629 O O . GLY A 1 205 ? -56.429 -11.080 44.773 1.00 88.81 205 GLY A O 1
ATOM 1630 N N . GLU A 1 206 ? -54.959 -9.621 45.629 1.00 89.88 206 GLU A N 1
ATOM 1631 C CA . GLU A 1 206 ? -54.918 -10.208 46.975 1.00 89.88 206 GLU A CA 1
ATOM 1632 C C . GLU A 1 206 ? -56.264 -10.096 47.703 1.00 89.88 206 GLU A C 1
ATOM 1634 O O . GLU A 1 206 ? -56.725 -11.086 48.269 1.00 89.88 206 GLU A O 1
ATOM 1639 N N . TYR A 1 207 ? -56.945 -8.945 47.622 1.00 89.00 207 TYR A N 1
ATOM 1640 C CA . TYR A 1 207 ? -58.293 -8.784 48.192 1.00 89.00 207 TYR A CA 1
ATOM 1641 C C . TYR A 1 207 ? -59.293 -9.753 47.554 1.00 89.00 207 TYR A C 1
ATOM 1643 O O . TYR A 1 207 ? -60.001 -10.470 48.262 1.00 89.00 207 TYR A O 1
ATOM 1651 N N . ARG A 1 208 ? -59.274 -9.862 46.219 1.00 87.12 208 ARG A N 1
ATOM 1652 C CA . ARG A 1 208 ? -60.141 -10.797 45.484 1.00 87.12 208 ARG A CA 1
ATOM 1653 C C . ARG A 1 208 ? -59.859 -12.256 45.845 1.00 87.12 208 ARG A C 1
ATOM 1655 O O . ARG A 1 208 ? -60.797 -13.029 46.008 1.00 87.12 208 ARG A O 1
ATOM 1662 N N . LYS A 1 209 ? -58.584 -12.631 46.009 1.00 88.88 209 LYS A N 1
ATOM 1663 C CA . LYS A 1 209 ? -58.185 -13.976 46.465 1.00 88.88 209 LYS A CA 1
ATOM 1664 C C . LYS A 1 209 ? -58.654 -14.268 47.890 1.00 88.88 209 LYS A C 1
ATOM 1666 O O . LYS A 1 209 ? -59.039 -15.394 48.175 1.00 88.88 209 LYS A O 1
ATOM 1671 N N . ALA A 1 210 ? -58.664 -13.262 48.759 1.00 90.44 210 ALA A N 1
ATOM 1672 C CA . ALA A 1 210 ? -59.162 -13.364 50.127 1.00 90.44 210 ALA A CA 1
ATOM 1673 C C . ALA A 1 210 ? -60.703 -13.301 50.240 1.00 90.44 210 ALA A C 1
ATOM 1675 O O . ALA A 1 210 ? -61.209 -13.168 51.352 1.00 90.44 210 ALA A O 1
ATOM 1676 N N . GLN A 1 211 ? -61.440 -13.355 49.118 1.00 88.31 211 GLN A N 1
ATOM 1677 C CA . GLN A 1 211 ? -62.896 -13.148 49.042 1.00 88.31 211 GLN A CA 1
ATOM 1678 C C . GLN A 1 211 ? -63.371 -11.869 49.752 1.00 88.31 211 GLN A C 1
ATOM 1680 O O . GLN A 1 211 ? -64.446 -11.824 50.347 1.00 88.31 211 GLN A O 1
ATOM 1685 N N . ARG A 1 212 ? -62.553 -10.813 49.706 1.00 87.19 212 ARG A N 1
ATOM 1686 C CA . ARG A 1 212 ? -62.894 -9.488 50.222 1.00 87.19 212 ARG A CA 1
ATOM 1687 C C . ARG A 1 212 ? -62.982 -8.499 49.077 1.00 87.19 212 ARG A C 1
ATOM 1689 O O . ARG A 1 212 ? -62.158 -8.516 48.161 1.00 87.19 212 ARG A O 1
ATOM 1696 N N . ASP A 1 213 ? -63.942 -7.591 49.164 1.00 82.81 213 ASP A N 1
ATOM 1697 C CA . ASP A 1 213 ? -64.027 -6.507 48.200 1.00 82.81 213 ASP A CA 1
ATOM 1698 C C . ASP A 1 213 ? -62.843 -5.543 48.379 1.00 82.81 213 ASP A C 1
ATOM 1700 O O . ASP A 1 213 ? -62.557 -5.103 49.500 1.00 82.81 213 ASP A O 1
ATOM 1704 N N . PRO A 1 214 ? -62.106 -5.224 47.298 1.00 85.69 214 PRO A N 1
ATOM 1705 C CA . PRO A 1 214 ? -61.014 -4.270 47.369 1.00 85.69 214 PRO A CA 1
ATOM 1706 C C . PRO A 1 214 ? -61.560 -2.871 47.705 1.00 85.69 214 PRO A C 1
ATOM 1708 O O . PRO A 1 214 ? -62.592 -2.474 47.155 1.00 85.69 214 PRO A O 1
ATOM 1711 N N . PRO A 1 215 ? -60.860 -2.084 48.544 1.00 90.75 215 PRO A N 1
ATOM 1712 C CA . PRO A 1 215 ? -61.280 -0.725 48.875 1.00 90.75 215 PRO A CA 1
ATOM 1713 C C . PRO A 1 215 ? -61.508 0.129 47.622 1.00 90.75 215 PRO A C 1
ATOM 1715 O O . PRO A 1 215 ? -60.681 0.120 46.704 1.00 90.75 215 PRO A O 1
ATOM 1718 N N . ALA A 1 216 ? -62.602 0.896 47.601 1.00 84.31 216 ALA A N 1
ATOM 1719 C CA . ALA A 1 216 ? -62.992 1.700 46.444 1.00 84.31 216 ALA A CA 1
ATOM 1720 C C . ALA A 1 216 ? -61.872 2.655 46.005 1.00 84.31 216 ALA A C 1
ATOM 1722 O O . ALA A 1 216 ? -61.553 2.702 44.819 1.00 84.31 216 ALA A O 1
ATOM 1723 N N . ASP A 1 217 ? -61.214 3.346 46.937 1.00 86.19 217 ASP A N 1
ATOM 1724 C CA . ASP A 1 217 ? -60.099 4.258 46.638 1.00 86.19 217 ASP A CA 1
ATOM 1725 C C . ASP A 1 217 ? -58.959 3.570 45.884 1.00 86.19 217 ASP A C 1
ATOM 1727 O O . ASP A 1 217 ? -58.400 4.117 44.936 1.00 86.19 217 ASP A O 1
ATOM 1731 N N . LEU A 1 218 ? -58.657 2.326 46.252 1.00 84.31 218 LEU A N 1
ATOM 1732 C CA . LEU A 1 218 ? -57.572 1.547 45.666 1.00 84.31 218 LEU A CA 1
ATOM 1733 C C . LEU A 1 218 ? -57.902 1.138 44.221 1.00 84.31 218 LEU A C 1
ATOM 1735 O O . LEU A 1 218 ? -57.049 1.199 43.333 1.00 84.31 218 LEU A O 1
ATOM 1739 N N . VAL A 1 219 ? -59.168 0.798 43.960 1.00 88.06 219 VAL A N 1
ATOM 1740 C CA . VAL A 1 219 ? -59.679 0.538 42.605 1.00 88.06 219 VAL A CA 1
ATOM 1741 C C . VAL A 1 219 ? -59.673 1.813 41.755 1.00 88.06 219 VAL A C 1
ATOM 1743 O O . VAL A 1 219 ? -59.298 1.757 40.581 1.00 88.06 219 VAL A O 1
ATOM 1746 N N . HIS A 1 220 ? -60.048 2.961 42.325 1.00 89.25 220 HIS A N 1
ATOM 1747 C CA . HIS A 1 220 ? -60.015 4.249 41.624 1.00 89.25 220 HIS A CA 1
ATOM 1748 C C . HIS A 1 220 ? -58.584 4.661 41.260 1.00 89.25 220 HIS A C 1
ATOM 1750 O O . HIS A 1 220 ? -58.336 5.037 40.116 1.00 89.25 220 HIS A O 1
ATOM 1756 N N . GLN A 1 221 ? -57.623 4.502 42.175 1.00 84.88 221 GLN A N 1
ATOM 1757 C CA . GLN A 1 221 ? -56.207 4.779 41.913 1.00 84.88 221 GLN A CA 1
ATOM 1758 C C . GLN A 1 221 ? -55.640 3.917 40.778 1.00 84.88 221 GLN A C 1
ATOM 1760 O O . GLN A 1 221 ? -54.964 4.428 39.886 1.00 84.88 221 GLN A O 1
ATOM 1765 N N . HIS A 1 222 ? -55.952 2.618 40.764 1.00 90.56 222 HIS A N 1
ATOM 1766 C CA . HIS A 1 222 ? -55.535 1.725 39.681 1.00 90.56 222 HIS A CA 1
ATOM 1767 C C . HIS A 1 222 ? -56.118 2.146 38.318 1.00 90.56 222 HIS A C 1
ATOM 1769 O O . HIS A 1 222 ? -55.414 2.139 37.301 1.00 90.56 222 HIS A O 1
ATOM 1775 N N . LYS A 1 223 ? -57.400 2.537 38.288 1.00 88.62 223 LYS A N 1
ATOM 1776 C CA . LYS A 1 223 ? -58.063 3.030 37.070 1.00 88.62 223 LYS A CA 1
ATOM 1777 C C . LYS A 1 223 ? -57.433 4.330 36.565 1.00 88.62 223 LYS A C 1
ATOM 1779 O O . LYS A 1 223 ? -57.152 4.426 35.374 1.00 88.62 223 LYS A O 1
ATOM 1784 N N . GLU A 1 224 ? -57.149 5.278 37.455 1.00 87.44 224 GLU A N 1
ATOM 1785 C CA . GLU A 1 224 ? -56.524 6.561 37.105 1.00 87.44 224 GLU A CA 1
ATOM 1786 C C . GLU A 1 224 ? -55.120 6.372 36.510 1.00 87.44 224 GLU A C 1
ATOM 1788 O O . GLU A 1 224 ? -54.798 6.960 35.476 1.00 87.44 224 GLU A O 1
ATOM 1793 N N . LEU A 1 225 ? -54.291 5.500 37.097 1.00 85.88 225 LEU A N 1
ATOM 1794 C CA . LEU A 1 225 ? -52.965 5.194 36.544 1.00 85.88 225 LEU A CA 1
ATOM 1795 C C . LEU A 1 225 ? -53.051 4.507 35.180 1.00 85.88 225 LEU A C 1
ATOM 1797 O O . LEU A 1 225 ? -52.278 4.827 34.278 1.00 85.88 225 LEU A O 1
ATOM 1801 N N . THR A 1 226 ? -54.007 3.595 35.008 1.00 86.50 226 THR A N 1
ATOM 1802 C CA . THR A 1 226 ? -54.230 2.911 33.728 1.00 86.50 226 THR A CA 1
ATOM 1803 C C . THR A 1 226 ? -54.647 3.897 32.640 1.00 86.50 226 THR A C 1
ATOM 1805 O O . THR A 1 226 ? -54.073 3.888 31.550 1.00 86.50 226 THR A O 1
ATOM 1808 N N . HIS A 1 227 ? -55.593 4.784 32.952 1.00 87.00 227 HIS A N 1
ATOM 1809 C CA . HIS A 1 227 ? -56.069 5.804 32.025 1.00 87.00 227 HIS A CA 1
ATOM 1810 C C . HIS A 1 227 ? -54.951 6.779 31.642 1.00 87.00 227 HIS A C 1
ATOM 1812 O O . HIS A 1 227 ? -54.737 7.048 30.461 1.00 87.00 227 HIS A O 1
ATOM 1818 N N . ARG A 1 228 ? -54.155 7.230 32.617 1.00 82.25 228 ARG A N 1
ATOM 1819 C CA . ARG A 1 228 ? -53.000 8.102 32.372 1.00 82.25 228 ARG A CA 1
ATOM 1820 C C . ARG A 1 228 ? -51.949 7.451 31.480 1.00 82.25 228 ARG A C 1
ATOM 1822 O O . ARG A 1 228 ? -51.417 8.102 30.584 1.00 82.25 228 ARG A O 1
ATOM 1829 N N . LEU A 1 229 ? -51.655 6.175 31.710 1.00 85.00 229 LEU A N 1
ATOM 1830 C CA . LEU A 1 229 ? -50.670 5.421 30.938 1.00 85.00 229 LEU A CA 1
ATOM 1831 C C . LEU A 1 229 ? -51.133 5.222 29.487 1.00 85.00 229 LEU A C 1
ATOM 1833 O O . LEU A 1 229 ? -50.342 5.382 28.559 1.00 85.00 229 LEU A O 1
ATOM 1837 N N . GLN A 1 230 ? -52.421 4.941 29.277 1.00 84.81 230 GLN A N 1
ATOM 1838 C CA . GLN A 1 230 ? -53.025 4.890 27.941 1.00 84.81 230 GLN A CA 1
ATOM 1839 C C . GLN A 1 230 ? -53.014 6.260 27.254 1.00 84.81 230 GLN A C 1
ATOM 1841 O O . GLN A 1 230 ? -52.639 6.353 26.087 1.00 84.81 230 GLN A O 1
ATOM 1846 N N . TRP A 1 231 ? -53.353 7.328 27.980 1.00 84.75 231 TRP A N 1
ATOM 1847 C CA . TRP A 1 231 ? -53.323 8.691 27.454 1.00 84.75 231 TRP A CA 1
ATOM 1848 C C . TRP A 1 231 ? -51.912 9.093 27.004 1.00 84.75 231 TRP A C 1
ATOM 1850 O O . TRP A 1 231 ? -51.746 9.569 25.883 1.00 84.75 231 TRP A O 1
ATOM 1860 N N . GLN A 1 232 ? -50.882 8.830 27.818 1.00 80.75 232 GLN A N 1
ATOM 1861 C CA . GLN A 1 232 ? -49.491 9.135 27.459 1.00 80.75 232 GLN A CA 1
ATOM 1862 C C . GLN A 1 232 ? -49.013 8.353 26.229 1.00 80.75 232 GLN A C 1
ATOM 1864 O O . GLN A 1 232 ? -48.356 8.933 25.364 1.00 80.75 232 GLN A O 1
ATOM 1869 N N . LYS A 1 233 ? -49.370 7.065 26.109 1.00 80.06 233 LYS A N 1
ATOM 1870 C CA . LYS A 1 233 ? -49.077 6.275 24.901 1.00 80.06 233 LYS A CA 1
ATOM 1871 C C . LYS A 1 233 ? -49.724 6.882 23.660 1.00 80.06 233 LYS A C 1
ATOM 1873 O O . LYS A 1 233 ? -49.040 7.091 22.665 1.00 80.06 233 LYS A O 1
ATOM 1878 N N . ALA A 1 234 ? -51.005 7.235 23.744 1.00 80.12 234 ALA A N 1
ATOM 1879 C CA . ALA A 1 234 ? -51.738 7.813 22.622 1.00 80.12 234 ALA A CA 1
ATOM 1880 C C . ALA A 1 234 ? -51.169 9.173 22.179 1.00 80.12 234 ALA A C 1
ATOM 1882 O O . ALA A 1 234 ? -51.179 9.487 20.990 1.00 80.12 234 ALA A O 1
ATOM 1883 N N . GLN A 1 235 ? -50.651 9.984 23.108 1.00 72.50 235 GLN A N 1
ATOM 1884 C CA . GLN A 1 235 ? -49.972 11.239 22.764 1.00 72.50 235 GLN A CA 1
ATOM 1885 C C . GLN A 1 235 ? -48.651 10.995 22.012 1.00 72.50 235 GLN A C 1
ATOM 1887 O O . GLN A 1 235 ? -48.373 11.682 21.029 1.00 72.50 235 GLN A O 1
ATOM 1892 N N . LEU A 1 236 ? -47.864 9.991 22.418 1.00 69.88 236 LEU A N 1
ATOM 1893 C CA . LEU A 1 236 ? -46.610 9.626 21.745 1.00 69.88 236 LEU A CA 1
ATOM 1894 C C . LEU A 1 236 ? -46.841 8.988 20.364 1.00 69.88 236 LEU A C 1
ATOM 1896 O O . LEU A 1 236 ? -46.116 9.295 19.416 1.00 69.88 236 LEU A O 1
ATOM 1900 N N . GLU A 1 237 ? -47.867 8.149 20.217 1.00 73.94 237 GLU A N 1
ATOM 1901 C CA . GLU A 1 237 ? -48.261 7.563 18.925 1.00 73.94 237 GLU A CA 1
ATOM 1902 C C . GLU A 1 237 ? -48.736 8.637 17.929 1.00 73.94 237 GLU A C 1
ATOM 1904 O O . GLU A 1 237 ? -48.388 8.609 16.748 1.00 73.94 237 GLU A O 1
ATOM 1909 N N . ARG A 1 238 ? -49.455 9.661 18.405 1.00 66.75 238 ARG A N 1
ATOM 1910 C CA . ARG A 1 238 ? -49.839 10.813 17.571 1.00 66.75 238 ARG A CA 1
ATOM 1911 C C . ARG A 1 238 ? -48.630 11.642 17.128 1.00 66.75 238 ARG A C 1
ATOM 1913 O O . ARG A 1 238 ? -48.561 12.019 15.962 1.00 66.75 238 ARG A O 1
ATOM 1920 N N . GLY A 1 239 ? -47.670 11.880 18.025 1.00 59.00 239 GLY A N 1
ATOM 1921 C CA . GLY A 1 239 ? -46.432 12.605 17.708 1.00 59.00 239 GLY A CA 1
ATOM 1922 C C . GLY A 1 239 ? -45.509 11.858 16.734 1.00 59.00 239 GLY A C 1
ATOM 1923 O O . GLY A 1 239 ? -44.876 12.473 15.876 1.00 59.00 239 GLY A O 1
ATOM 1924 N N . SER A 1 240 ? -45.468 10.526 16.810 1.00 55.91 240 SER A N 1
ATOM 1925 C CA . SER A 1 240 ? -44.700 9.689 15.875 1.00 55.91 240 SER A CA 1
ATOM 1926 C C . SER A 1 240 ? -45.343 9.625 14.487 1.00 55.91 240 SER A C 1
ATOM 1928 O O . SER A 1 240 ? -44.625 9.683 13.491 1.00 55.91 240 SER A O 1
ATOM 1930 N N . SER A 1 241 ? -46.677 9.632 14.390 1.00 49.38 241 SER A N 1
ATOM 1931 C CA . SER A 1 241 ? -47.362 9.704 13.093 1.00 49.38 241 SER A CA 1
ATOM 1932 C C . SER A 1 241 ? -47.163 11.053 12.385 1.00 49.38 241 SER A C 1
ATOM 1934 O O . SER A 1 241 ? -47.019 11.076 11.166 1.00 49.38 241 SER A O 1
ATOM 1936 N N . SER A 1 242 ? -47.088 12.174 13.116 1.00 48.16 242 SER A N 1
ATOM 1937 C CA . SER A 1 242 ? -46.793 13.490 12.518 1.00 48.16 242 SER A CA 1
ATOM 1938 C C . SER A 1 242 ? -45.369 13.619 11.962 1.00 48.16 242 SER A C 1
ATOM 1940 O O . SER A 1 242 ? -45.149 14.409 11.048 1.00 48.16 242 SER A O 1
ATOM 1942 N N . LEU A 1 243 ? -44.413 12.829 12.465 1.00 45.25 243 LEU A N 1
ATOM 1943 C CA . LEU A 1 243 ? -43.041 12.798 11.943 1.00 45.25 243 LEU A CA 1
ATOM 1944 C C . LEU A 1 243 ? -42.913 11.970 10.654 1.00 45.25 243 LEU A C 1
ATOM 19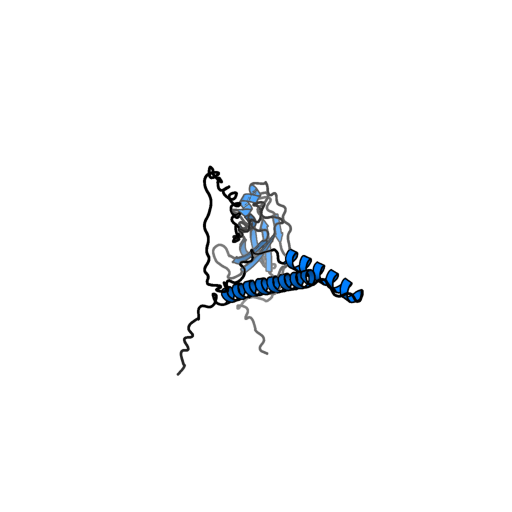46 O O . LEU A 1 243 ? -42.023 12.240 9.853 1.00 45.25 243 LEU A O 1
ATOM 1950 N N . LEU A 1 244 ? -43.811 11.007 10.419 1.00 45.62 244 LEU A N 1
ATOM 1951 C CA . LEU A 1 244 ? -43.821 10.194 9.195 1.00 45.62 244 LEU A CA 1
ATOM 1952 C C . LEU A 1 244 ? -44.470 10.920 8.003 1.00 45.62 244 LEU A C 1
ATOM 1954 O O . LEU A 1 244 ? -44.094 10.672 6.861 1.00 45.62 244 LEU A O 1
ATOM 1958 N N . THR A 1 245 ? -45.394 11.855 8.247 1.00 41.19 245 THR A N 1
ATOM 1959 C CA . THR A 1 245 ? -46.073 12.619 7.181 1.00 41.19 245 THR A CA 1
ATOM 1960 C C . THR A 1 245 ? -45.225 13.769 6.616 1.00 41.19 245 THR A C 1
ATOM 1962 O O . THR A 1 245 ? -45.495 14.252 5.522 1.00 41.19 245 THR A O 1
ATOM 1965 N N . ALA A 1 246 ? -44.167 14.202 7.309 1.00 42.47 246 ALA A N 1
ATOM 1966 C CA . ALA A 1 246 ? -43.320 15.324 6.881 1.00 42.47 246 ALA A CA 1
ATOM 1967 C C . ALA A 1 246 ? -42.193 14.939 5.893 1.00 42.47 246 ALA A C 1
ATOM 1969 O O . ALA A 1 246 ? -41.279 15.729 5.664 1.00 42.47 246 ALA A O 1
ATOM 1970 N N . GLY A 1 247 ? -42.223 13.730 5.322 1.00 41.72 247 GLY A N 1
ATOM 1971 C CA . GLY A 1 247 ? -41.073 13.146 4.632 1.00 41.72 247 GLY A CA 1
ATOM 1972 C C . GLY A 1 247 ? -41.346 12.501 3.278 1.00 41.72 247 GLY A C 1
ATOM 1973 O O . GLY A 1 247 ? -40.758 11.459 3.025 1.00 41.72 247 GLY A O 1
ATOM 1974 N N . ILE A 1 248 ? -42.185 13.072 2.404 1.00 37.28 248 ILE A N 1
ATOM 1975 C CA . ILE A 1 248 ? -42.175 12.719 0.968 1.00 37.28 248 ILE A CA 1
ATOM 1976 C C . ILE A 1 248 ? -42.483 13.966 0.115 1.00 37.28 248 ILE A C 1
ATOM 1978 O O . ILE A 1 248 ? -43.649 14.334 -0.003 1.00 37.28 248 ILE A O 1
ATOM 1982 N N . PRO A 1 249 ? -41.492 14.621 -0.518 1.00 37.91 249 PRO A N 1
ATOM 1983 C CA . PRO A 1 249 ? -41.763 15.431 -1.698 1.00 37.91 249 PRO A CA 1
ATOM 1984 C C . PRO A 1 249 ? -41.988 14.501 -2.902 1.00 37.91 249 PRO A C 1
ATOM 1986 O O . PRO A 1 249 ? -41.116 13.703 -3.259 1.00 37.91 249 PRO A O 1
ATOM 1989 N N . GLU A 1 250 ? -43.178 14.595 -3.500 1.00 33.12 250 GLU A N 1
ATOM 1990 C CA . GLU A 1 250 ? -43.546 13.971 -4.773 1.00 33.12 250 GLU A CA 1
ATOM 1991 C C . GLU A 1 250 ? -42.483 14.250 -5.845 1.00 33.12 250 GLU A C 1
ATOM 1993 O O . GLU A 1 250 ? -42.172 15.400 -6.152 1.00 33.12 250 GLU A O 1
ATOM 1998 N N . LYS A 1 251 ? -41.936 13.189 -6.450 1.00 35.75 251 LYS A N 1
ATOM 1999 C CA . LYS A 1 251 ? -41.227 13.299 -7.726 1.00 35.75 251 LYS A CA 1
ATOM 2000 C C . LYS A 1 251 ? -42.231 13.142 -8.862 1.00 35.75 251 LYS A C 1
ATOM 2002 O O . LYS A 1 251 ? -42.738 12.054 -9.131 1.00 35.75 251 LYS A O 1
ATOM 2007 N N . GLU A 1 252 ? -42.463 14.271 -9.509 1.00 33.25 252 GLU A N 1
ATOM 2008 C CA . GLU A 1 252 ? -43.161 14.482 -10.767 1.00 33.25 252 GLU A CA 1
ATOM 2009 C C . GLU A 1 252 ? -42.751 13.443 -11.827 1.00 33.25 252 GLU A C 1
ATOM 2011 O O . GLU A 1 252 ? -41.579 13.276 -12.175 1.00 33.25 252 GLU A O 1
ATOM 2016 N N . THR A 1 253 ? -43.735 12.683 -12.303 1.00 36.12 253 THR A N 1
ATOM 2017 C CA . THR A 1 253 ? -43.573 11.593 -13.269 1.00 36.12 253 THR A CA 1
ATOM 2018 C C . THR A 1 253 ? -43.830 12.135 -14.675 1.00 36.12 253 THR A C 1
ATOM 2020 O O . THR A 1 253 ? -44.968 12.162 -15.138 1.00 36.12 253 THR A O 1
ATOM 2023 N N . HIS A 1 254 ? -42.784 12.549 -15.397 1.00 36.12 254 HIS A N 1
ATOM 2024 C CA . HIS A 1 254 ? -42.910 12.844 -16.828 1.00 36.12 254 HIS A CA 1
ATOM 2025 C C . HIS A 1 254 ? -42.739 11.567 -17.661 1.00 36.12 254 HIS A C 1
ATOM 2027 O O . HIS A 1 254 ? -41.640 11.090 -17.934 1.00 36.12 254 HIS A O 1
ATOM 2033 N N . ARG A 1 255 ? -43.886 11.016 -18.065 1.00 35.69 255 ARG A N 1
ATOM 2034 C CA . ARG A 1 255 ? -44.050 9.961 -19.068 1.00 35.69 255 ARG A CA 1
ATOM 2035 C C . ARG A 1 255 ? -44.060 10.610 -20.454 1.00 35.69 255 ARG A C 1
ATOM 2037 O O . ARG A 1 255 ? -45.071 11.198 -20.826 1.00 35.69 255 ARG A O 1
ATOM 2044 N N . MET A 1 256 ? -42.979 10.487 -21.225 1.00 35.84 256 MET A N 1
ATOM 2045 C CA . MET A 1 256 ? -43.021 10.760 -22.667 1.00 35.84 256 MET A CA 1
ATOM 2046 C C . MET A 1 256 ? -43.256 9.455 -23.426 1.00 35.84 256 MET A C 1
ATOM 2048 O O . MET A 1 256 ? -42.591 8.443 -23.217 1.00 35.84 256 MET A O 1
ATOM 2052 N N . ARG A 1 257 ? -44.320 9.514 -24.222 1.00 39.19 257 ARG A N 1
ATOM 2053 C CA . ARG A 1 257 ? -44.934 8.481 -25.050 1.00 39.19 257 ARG A CA 1
ATOM 2054 C C . ARG A 1 257 ? -44.086 8.302 -26.311 1.00 39.19 257 ARG A C 1
ATOM 2056 O O . ARG A 1 257 ? -43.621 9.298 -26.854 1.00 39.19 257 ARG A O 1
ATOM 2063 N N . GLY A 1 258 ? -43.906 7.060 -26.746 1.00 38.41 258 GLY A N 1
ATOM 2064 C CA . GLY A 1 258 ? -43.426 6.771 -28.092 1.00 38.41 258 GLY A CA 1
ATOM 2065 C C . GLY A 1 258 ? -44.536 6.970 -29.119 1.00 38.41 258 GLY A C 1
ATOM 2066 O O . GLY A 1 258 ? -45.689 6.647 -28.826 1.00 38.41 258 GLY A O 1
ATOM 2067 N N . GLU A 1 259 ? -44.140 7.480 -30.279 1.00 39.19 259 GLU A N 1
ATOM 2068 C CA . GLU A 1 259 ? -44.517 7.024 -31.622 1.00 39.19 259 GLU A CA 1
ATOM 2069 C C . GLU A 1 259 ? -43.251 7.066 -32.486 1.00 39.19 259 GLU A C 1
ATOM 2071 O O . GLU A 1 259 ? -42.435 7.996 -32.276 1.00 39.19 259 GLU A O 1
#

pLDDT: mean 73.16, std 22.48, range [24.44, 96.81]

Foldseek 3Di:
DDDPPPDDDPPDDLAQQFKKKKKWQQPPHVVPTDIDIFHTDGRDPDDDRPDDDDDDDDLVRPSRVCCQAPAAMKMFMDGPPPRDGPFIWGDHNVVLQQDFKDWDWTFTDDVPHTPVDIDIDMDGDPARSPRDNDDDDDDDDDDDDPDDPDDPPPPPPPDDDDDDDDDDDDDDDDDDDDPPDDPPDDDDDLVVLVVVLVVLVVVCVVCVVVVHHDDPVSVVVSVVSVVVSVVVVVVVVVVVVVVVVVDDDDDDDDDDDDD